Protein AF-A0A928HXU7-F1 (afdb_monomer_lite)

Foldseek 3Di:
DPDPPPPVVVVVVVVVVVVVVPPDDDDDDDDDDDDDDDDDDDDDDDDPDDDDPPPDPPPPPPPDPDDDDPPPPPPPLDADDDDDDPPDDPVCQDCPNPVVVVVVPVVDDDDDDDDDALAPDDQPVQSVQCVQQVHHAAALPSPSDDFDDWDQDPVGTDGPCVVSRQVRLCPGPTNTDGRNNVVVSVVSVVD

Radius of gyration: 27.84 Å; chains: 1; bounding box: 46×64×88 Å

Structure (mmCIF, N/CA/C/O backbone):
data_AF-A0A928HXU7-F1
#
_entry.id   AF-A0A928HXU7-F1
#
loop_
_atom_site.group_PDB
_atom_site.id
_atom_site.type_symbol
_atom_site.label_atom_id
_atom_site.label_alt_id
_atom_site.label_comp_id
_atom_site.label_asym_id
_atom_site.label_entity_id
_atom_site.label_seq_id
_atom_site.pdbx_PDB_ins_code
_atom_site.Cartn_x
_atom_site.Cartn_y
_atom_site.Cartn_z
_atom_site.occupancy
_atom_site.B_iso_or_equiv
_atom_site.auth_seq_id
_atom_site.auth_comp_id
_atom_site.auth_asym_id
_atom_site.auth_atom_id
_atom_site.pdbx_PDB_model_num
ATOM 1 N N . MET A 1 1 ? -29.132 4.070 64.145 1.00 45.31 1 MET A N 1
ATOM 2 C CA . MET A 1 1 ? -28.834 3.417 62.849 1.00 45.31 1 MET A CA 1
ATOM 3 C C . MET A 1 1 ? -29.174 4.383 61.698 1.00 45.31 1 MET A C 1
ATOM 5 O O . MET A 1 1 ? -30.142 4.162 60.994 1.00 45.31 1 MET A O 1
ATOM 9 N N . VAL A 1 2 ? -28.451 5.510 61.544 1.00 51.56 2 VAL A N 1
ATOM 10 C CA . VAL A 1 2 ? -28.748 6.567 60.532 1.00 51.56 2 VAL A CA 1
ATOM 11 C C . VAL A 1 2 ? -27.451 7.251 60.048 1.00 51.56 2 VAL A C 1
ATOM 13 O O . VAL A 1 2 ? -27.326 8.465 60.080 1.00 51.56 2 VAL A O 1
ATOM 16 N N . VAL A 1 3 ? -26.424 6.486 59.657 1.00 50.53 3 VAL A N 1
ATOM 17 C CA . VAL A 1 3 ? -25.147 7.073 59.164 1.00 50.53 3 VAL A CA 1
ATOM 18 C C . VAL A 1 3 ? -24.729 6.539 57.781 1.00 50.53 3 VAL A C 1
ATOM 20 O O . VAL A 1 3 ? -23.866 7.103 57.122 1.00 50.53 3 VAL A O 1
ATOM 23 N N . ALA A 1 4 ? -25.400 5.515 57.242 1.00 50.88 4 ALA A N 1
ATOM 24 C CA . ALA A 1 4 ? -24.951 4.851 56.011 1.00 50.88 4 ALA A CA 1
ATOM 25 C C . ALA A 1 4 ? -25.490 5.442 54.686 1.00 50.88 4 ALA A C 1
ATOM 27 O O . ALA A 1 4 ? -25.028 5.046 53.618 1.00 50.88 4 ALA A O 1
ATOM 28 N N . ARG A 1 5 ? -26.445 6.386 54.706 1.00 54.72 5 ARG A N 1
ATOM 29 C CA . ARG A 1 5 ? -27.115 6.863 53.472 1.00 54.72 5 ARG A CA 1
ATOM 30 C C . ARG A 1 5 ? -26.542 8.141 52.846 1.00 54.72 5 ARG A C 1
ATOM 32 O O . ARG A 1 5 ? -26.845 8.418 51.695 1.00 54.72 5 ARG A O 1
ATOM 39 N N . PHE A 1 6 ? -25.661 8.871 53.532 1.00 50.88 6 PHE A N 1
ATOM 40 C CA . PHE A 1 6 ? -25.107 10.132 53.007 1.00 50.88 6 PHE A CA 1
ATOM 41 C C . PHE A 1 6 ? -23.945 9.954 52.013 1.00 50.88 6 PHE A C 1
ATOM 43 O O . PHE A 1 6 ? -23.695 10.832 51.192 1.00 50.88 6 PHE A O 1
ATOM 50 N N . ARG A 1 7 ? -23.252 8.808 52.033 1.00 57.34 7 ARG A N 1
ATOM 51 C CA . ARG A 1 7 ? -22.042 8.597 51.212 1.00 57.34 7 ARG A CA 1
ATOM 52 C C . ARG A 1 7 ? -22.328 8.330 49.729 1.00 57.34 7 ARG A C 1
ATOM 54 O O . ARG A 1 7 ? -21.461 8.579 48.903 1.00 57.34 7 ARG A O 1
ATOM 61 N N . HIS A 1 8 ? -23.538 7.884 49.390 1.00 54.94 8 HIS A N 1
ATOM 62 C CA . HIS A 1 8 ? -23.917 7.583 48.004 1.00 54.94 8 HIS A CA 1
ATOM 63 C C . HIS A 1 8 ? -24.341 8.836 47.218 1.00 54.94 8 HIS A C 1
ATOM 65 O O . HIS A 1 8 ? -24.090 8.914 46.020 1.00 54.94 8 HIS A O 1
ATOM 71 N N . GLY A 1 9 ? -24.910 9.849 47.885 1.00 56.31 9 GLY A N 1
ATOM 72 C CA . GLY A 1 9 ? -25.301 11.106 47.232 1.00 56.31 9 GLY A CA 1
ATOM 73 C C . GLY A 1 9 ? -24.104 11.966 46.814 1.00 56.31 9 GLY A C 1
ATOM 74 O O . GLY A 1 9 ? -24.110 12.549 45.735 1.00 56.31 9 GLY A O 1
ATOM 75 N N . ALA A 1 10 ? -23.044 11.987 47.629 1.00 62.56 10 ALA A N 1
ATOM 76 C CA . ALA A 1 10 ? -21.838 12.765 47.341 1.00 62.56 10 ALA A CA 1
ATOM 77 C C . ALA A 1 10 ? -21.054 12.227 46.128 1.00 62.56 10 ALA A C 1
ATOM 79 O O . ALA A 1 10 ? -20.512 13.010 45.353 1.00 62.56 10 ALA A O 1
ATOM 80 N N . LEU A 1 11 ? -21.033 10.902 45.927 1.00 63.06 11 LEU A N 1
ATOM 81 C CA . LEU A 1 11 ? -20.307 10.267 44.821 1.00 63.06 11 LEU A CA 1
ATOM 82 C C . LEU A 1 11 ? -21.009 10.473 43.465 1.00 63.06 11 LEU A C 1
ATOM 84 O O . LEU A 1 11 ? -20.346 10.705 42.455 1.00 63.06 11 LEU A O 1
ATOM 88 N N . ALA A 1 12 ? -22.347 10.460 43.451 1.00 67.00 12 ALA A N 1
ATOM 89 C CA . ALA A 1 12 ? -23.136 10.733 42.248 1.00 67.00 12 ALA A CA 1
ATOM 90 C C . ALA A 1 12 ? -23.035 12.207 41.808 1.00 67.00 12 ALA A C 1
ATOM 92 O O . ALA A 1 12 ? -22.945 12.492 40.614 1.00 67.00 12 ALA A O 1
ATOM 93 N N . LEU A 1 13 ? -22.983 13.141 42.765 1.00 67.25 13 LEU A N 1
ATOM 94 C CA . LEU A 1 13 ? -22.853 14.575 42.481 1.00 67.25 13 LEU A CA 1
ATOM 95 C C . LEU A 1 13 ? -21.451 14.934 41.946 1.00 67.25 13 LEU A C 1
ATOM 97 O O . LEU A 1 13 ? -21.331 15.766 41.050 1.00 67.25 13 LEU A O 1
ATOM 101 N N . LEU A 1 14 ? -20.404 14.251 42.430 1.00 67.75 14 LEU A N 1
ATOM 102 C CA . LEU A 1 14 ? -19.035 14.362 41.909 1.00 67.75 14 LEU A CA 1
ATOM 103 C C . LEU A 1 14 ? -18.903 13.823 40.474 1.00 67.75 14 LEU A C 1
ATOM 105 O O . LEU A 1 14 ? -18.250 14.466 39.656 1.00 67.75 14 LEU A O 1
ATOM 109 N N . CYS A 1 15 ? -19.559 12.704 40.133 1.00 63.97 15 CYS A N 1
ATOM 110 C CA . CYS A 1 15 ? -19.564 12.189 38.754 1.00 63.97 15 CYS A CA 1
ATOM 111 C C . CYS A 1 15 ? -20.297 13.126 37.780 1.00 63.97 15 CYS A C 1
ATOM 113 O O . CYS A 1 15 ? -19.831 13.332 36.662 1.00 63.97 15 CYS A O 1
ATOM 115 N N . ALA A 1 16 ? -21.412 13.736 38.198 1.00 63.59 16 ALA A N 1
ATOM 116 C CA . ALA A 1 16 ? -22.154 14.678 37.358 1.00 63.59 16 ALA A CA 1
ATOM 117 C C . ALA A 1 16 ? -21.388 15.996 37.115 1.00 63.59 16 ALA A C 1
ATOM 119 O O . ALA A 1 16 ? -21.438 16.539 36.013 1.00 63.59 16 ALA A O 1
ATOM 120 N N . LEU A 1 17 ? -20.638 16.488 38.111 1.00 62.09 17 LEU A N 1
ATOM 121 C CA . LEU A 1 17 ? -19.785 17.677 37.966 1.00 62.09 17 LEU A CA 1
ATOM 122 C C . LEU A 1 17 ? -18.572 17.427 37.051 1.00 62.09 17 LEU A C 1
ATOM 124 O O . LEU A 1 17 ? -18.221 18.310 36.274 1.00 62.09 17 LEU A O 1
ATOM 128 N N . LEU A 1 18 ? -17.983 16.225 37.086 1.00 60.91 18 LEU A N 1
ATOM 129 C CA . LEU A 1 18 ? -16.876 15.822 36.201 1.00 60.91 18 LEU A CA 1
ATOM 130 C C . LEU A 1 18 ? -17.295 15.687 34.727 1.00 60.91 18 LEU A C 1
ATOM 132 O O . LEU A 1 18 ? -16.496 15.962 33.834 1.00 60.91 18 LEU A O 1
ATOM 136 N N . LEU A 1 19 ? -18.549 15.313 34.454 1.00 58.72 19 LEU A N 1
ATOM 137 C CA . LEU A 1 19 ? -19.072 15.216 33.085 1.00 58.72 19 LEU A CA 1
ATOM 138 C C . LEU A 1 19 ? -19.407 16.587 32.466 1.00 58.72 19 LEU A C 1
ATOM 140 O O . LEU A 1 19 ? -19.400 16.722 31.241 1.00 58.72 19 LEU A O 1
ATOM 144 N N . LEU A 1 20 ? -19.646 17.623 33.281 1.00 54.50 20 LEU A N 1
ATOM 145 C CA . LEU A 1 20 ? -19.945 18.973 32.785 1.00 54.50 20 LEU A CA 1
ATOM 146 C C . LEU A 1 20 ? -18.698 19.753 32.328 1.00 54.50 20 LEU A C 1
ATOM 148 O O . LEU A 1 20 ? -18.823 20.675 31.525 1.00 54.50 20 LEU A O 1
ATOM 152 N N . THR A 1 21 ? -17.496 19.390 32.788 1.00 54.50 21 THR A N 1
ATOM 153 C CA . THR A 1 21 ? -16.253 20.114 32.456 1.00 54.50 21 THR A CA 1
ATOM 154 C C . THR A 1 21 ? -15.613 19.708 31.123 1.00 54.50 21 THR A C 1
ATOM 156 O O . THR A 1 21 ? -14.636 20.328 30.720 1.00 54.50 21 THR A O 1
ATOM 159 N N . ILE A 1 22 ? -16.149 18.706 30.413 1.00 54.88 22 ILE A N 1
ATOM 160 C CA . ILE A 1 22 ? -15.537 18.170 29.176 1.00 54.88 22 ILE A CA 1
ATOM 161 C C . ILE A 1 22 ? -16.048 18.876 27.895 1.00 54.88 22 ILE A C 1
ATOM 163 O O . ILE A 1 22 ? -15.474 18.708 26.827 1.00 54.88 22 ILE A O 1
ATOM 167 N N . HIS A 1 23 ? -17.061 19.750 27.973 1.00 50.88 23 HIS A N 1
ATOM 168 C CA . HIS A 1 23 ? -17.664 20.392 26.785 1.00 50.88 23 HIS A CA 1
ATOM 169 C C . HIS A 1 23 ? -17.214 21.838 26.492 1.00 50.88 23 HIS A C 1
ATOM 171 O O . HIS A 1 23 ? -17.819 22.511 25.660 1.00 50.88 23 HIS A O 1
ATOM 177 N N . ALA A 1 24 ? -16.149 22.340 27.123 1.00 53.88 24 ALA A N 1
ATOM 178 C CA . ALA A 1 24 ? -15.638 23.689 26.860 1.00 53.88 24 ALA A CA 1
ATOM 179 C C . ALA A 1 24 ? -14.243 23.644 26.221 1.00 53.88 24 ALA A C 1
ATOM 181 O O . ALA A 1 24 ? -13.225 23.860 26.871 1.00 53.88 24 ALA A O 1
ATOM 182 N N . SER A 1 25 ? -14.187 23.365 24.922 1.00 59.25 25 SER A N 1
ATOM 183 C CA . SER A 1 25 ? -13.015 23.668 24.093 1.00 59.25 25 SER A CA 1
ATOM 184 C C . SER A 1 25 ? -13.494 24.250 22.770 1.00 59.25 25 SER A C 1
ATOM 186 O O . SER A 1 25 ? -13.640 23.571 21.760 1.00 59.25 25 SER A O 1
ATOM 188 N N . THR A 1 26 ? -13.805 25.543 22.812 1.00 56.97 26 THR A N 1
ATOM 189 C CA . THR A 1 26 ? -14.017 26.378 21.632 1.00 56.97 26 THR A CA 1
ATOM 190 C C . THR A 1 26 ? -12.683 26.549 20.910 1.00 56.97 26 THR A C 1
ATOM 192 O O . THR A 1 26 ? -11.814 27.286 21.377 1.00 56.97 26 THR A O 1
ATOM 195 N N . ALA A 1 27 ? -12.518 25.873 19.775 1.00 52.69 27 ALA A N 1
ATOM 196 C CA . ALA A 1 27 ? -11.439 26.150 18.841 1.00 52.69 27 ALA A CA 1
ATOM 197 C C . ALA A 1 27 ? -11.664 27.537 18.215 1.00 52.69 27 ALA A C 1
ATOM 199 O O . ALA A 1 27 ? -12.606 27.749 17.452 1.00 52.69 27 ALA A O 1
ATOM 200 N N . ALA A 1 28 ? -10.802 28.493 18.557 1.00 51.16 28 ALA A N 1
ATOM 201 C CA . ALA A 1 28 ? -10.665 29.733 17.810 1.00 51.16 28 ALA A CA 1
ATOM 202 C C . ALA A 1 28 ? -9.930 29.413 16.500 1.00 51.16 28 ALA A C 1
ATOM 204 O O . ALA A 1 28 ? -8.723 29.183 16.494 1.00 51.16 28 ALA A O 1
ATOM 205 N N . ALA A 1 29 ? -10.670 29.354 15.394 1.00 51.25 29 ALA A N 1
ATOM 206 C CA . ALA A 1 29 ? -10.098 29.263 14.059 1.00 51.25 29 ALA A CA 1
ATOM 207 C C . ALA A 1 29 ? -9.566 30.643 13.639 1.00 51.25 29 ALA A C 1
ATOM 209 O O . ALA A 1 29 ? -10.333 31.584 13.431 1.00 51.25 29 ALA A O 1
ATOM 210 N N . SER A 1 30 ? -8.247 30.763 13.508 1.00 61.94 30 SER A N 1
ATOM 211 C CA . SER A 1 30 ? -7.594 31.906 12.869 1.00 61.94 30 SER A CA 1
ATOM 212 C C . SER A 1 30 ? -7.702 31.750 11.352 1.00 61.94 30 SER A C 1
ATOM 214 O O . SER A 1 30 ? -7.004 30.932 10.756 1.00 61.94 30 SER A O 1
ATOM 216 N N . ALA A 1 31 ? -8.590 32.515 10.717 1.00 47.88 31 ALA A N 1
ATOM 217 C CA . ALA A 1 31 ? -8.678 32.592 9.263 1.00 47.88 31 ALA A CA 1
ATOM 218 C C . ALA A 1 31 ? -7.581 33.525 8.721 1.00 47.88 31 ALA A C 1
ATOM 220 O O . ALA A 1 31 ? -7.653 34.742 8.888 1.00 47.88 31 ALA A O 1
ATOM 221 N N . SER A 1 32 ? -6.573 32.959 8.055 1.00 58.12 32 SER A N 1
ATOM 222 C CA . SER A 1 32 ? -5.634 33.716 7.222 1.00 58.12 32 SER A CA 1
ATOM 223 C C . SER A 1 32 ? -6.270 33.964 5.855 1.00 58.12 32 SER A C 1
ATOM 225 O O . SER A 1 32 ? -6.432 33.045 5.053 1.00 58.12 32 SER A O 1
ATOM 227 N N . THR A 1 33 ? -6.644 35.209 5.578 1.00 47.25 33 THR A N 1
ATOM 228 C CA . THR A 1 33 ? -7.098 35.661 4.260 1.00 47.25 33 THR A CA 1
ATOM 229 C C . THR A 1 33 ? -5.903 35.826 3.320 1.00 47.25 33 THR A C 1
ATOM 231 O O . THR A 1 33 ? -5.180 36.818 3.370 1.00 47.25 33 THR A O 1
ATOM 234 N N . ALA A 1 34 ? -5.695 34.854 2.431 1.00 48.69 34 ALA A N 1
ATOM 235 C CA . ALA A 1 34 ? -4.830 35.017 1.266 1.00 48.69 34 ALA A CA 1
ATOM 236 C C . ALA A 1 34 ? -5.631 35.684 0.135 1.00 48.69 34 ALA A C 1
ATOM 238 O O . ALA A 1 34 ? -6.458 35.060 -0.528 1.00 48.69 34 ALA A O 1
ATOM 239 N N . THR A 1 35 ? -5.404 36.980 -0.062 1.00 43.97 35 THR A N 1
ATOM 240 C CA . THR A 1 35 ? -5.976 37.768 -1.158 1.00 43.97 35 THR A CA 1
ATOM 241 C C . THR A 1 35 ? -5.237 37.444 -2.460 1.00 43.97 35 THR A C 1
ATOM 243 O O . THR A 1 35 ? -4.115 37.904 -2.659 1.00 43.97 35 THR A O 1
ATOM 246 N N . HIS A 1 36 ? -5.852 36.679 -3.367 1.00 49.59 36 HIS A N 1
ATOM 247 C CA . HIS A 1 36 ? -5.398 36.577 -4.760 1.00 49.59 36 HIS A CA 1
ATOM 248 C C . HIS A 1 36 ? -6.109 37.626 -5.637 1.00 49.59 36 HIS A C 1
ATOM 250 O O . HIS A 1 36 ? -7.324 37.796 -5.511 1.00 49.59 36 HIS A O 1
ATOM 256 N N . PRO A 1 37 ? -5.394 38.333 -6.534 1.00 55.44 37 PRO A N 1
ATOM 257 C CA . PRO A 1 37 ? -6.005 39.280 -7.460 1.00 55.44 37 PRO A CA 1
ATOM 258 C C . PRO A 1 37 ? -6.842 38.558 -8.527 1.00 55.44 37 PRO A C 1
ATOM 260 O O . PRO A 1 37 ? -6.404 37.582 -9.135 1.00 55.44 37 PRO A O 1
ATOM 263 N N . ALA A 1 38 ? -8.050 39.074 -8.757 1.00 43.50 38 ALA A N 1
ATOM 264 C CA . ALA A 1 38 ? -8.977 38.617 -9.782 1.00 43.50 38 ALA A CA 1
ATOM 265 C C . ALA A 1 38 ? -8.427 38.902 -11.192 1.00 43.50 38 ALA A C 1
ATOM 267 O O . ALA A 1 38 ? -8.243 40.058 -11.574 1.00 43.50 38 ALA A O 1
ATOM 268 N N . VAL A 1 39 ? -8.200 37.846 -11.976 1.00 51.84 39 VAL A N 1
ATOM 269 C CA . VAL A 1 39 ? -7.976 37.926 -13.427 1.00 51.84 39 VAL A CA 1
ATOM 270 C C . VAL A 1 39 ? -9.317 37.677 -14.124 1.00 51.84 39 VAL A C 1
ATOM 272 O O . VAL A 1 39 ? -10.082 36.804 -13.724 1.00 51.84 39 VAL A O 1
ATOM 275 N N . GLY A 1 40 ? -9.621 38.528 -15.105 1.00 43.75 40 GLY A N 1
ATOM 276 C CA . GLY A 1 40 ? -10.957 38.802 -15.630 1.00 43.75 40 GLY A CA 1
ATOM 277 C C . GLY A 1 40 ? -11.774 37.607 -16.131 1.00 43.75 40 GLY A C 1
ATOM 278 O O . GLY A 1 40 ? -11.277 36.684 -16.772 1.00 43.75 40 GLY A O 1
ATOM 279 N N . ALA A 1 41 ? -13.079 37.699 -15.878 1.00 44.88 41 ALA A N 1
ATOM 280 C CA . ALA A 1 41 ? -14.099 36.818 -16.417 1.00 44.88 41 ALA A CA 1
ATOM 281 C C . ALA A 1 41 ? -14.182 36.964 -17.945 1.00 44.88 41 ALA A C 1
ATOM 283 O O . ALA A 1 41 ? -14.576 38.009 -18.461 1.00 44.88 41 ALA A O 1
ATOM 284 N N . SER A 1 42 ? -13.834 35.899 -18.667 1.00 53.59 42 SER A N 1
ATOM 285 C CA . SER A 1 42 ? -14.255 35.719 -20.056 1.00 53.59 42 SER A CA 1
ATOM 286 C C . SER A 1 42 ? -15.593 34.989 -20.053 1.00 53.59 42 SER A C 1
ATOM 288 O O . SER A 1 42 ? -15.686 33.858 -19.580 1.00 53.59 42 SER A O 1
ATOM 290 N N . SER A 1 43 ? -16.639 35.646 -20.550 1.00 50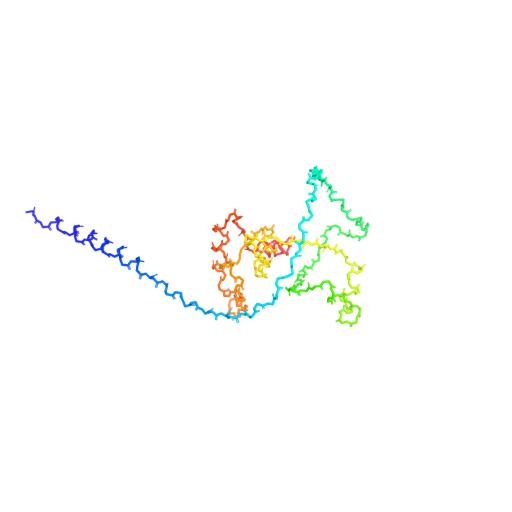.50 43 SER A N 1
ATOM 291 C CA . SER A 1 43 ? -17.964 35.055 -20.730 1.00 50.50 43 SER A CA 1
ATOM 292 C C . SER A 1 43 ? -17.897 33.938 -21.773 1.00 50.50 43 SER A C 1
ATOM 294 O O . SER A 1 43 ? -17.861 34.208 -22.971 1.00 50.50 43 SER A O 1
ATOM 296 N N . ALA A 1 44 ? -17.875 32.682 -21.326 1.00 50.94 44 ALA A N 1
ATOM 297 C CA . ALA A 1 44 ? -18.069 31.527 -22.191 1.00 50.94 44 ALA A CA 1
ATOM 298 C C . ALA A 1 44 ? -19.572 31.255 -22.328 1.00 50.94 44 ALA A C 1
ATOM 300 O O . ALA A 1 44 ? -20.271 30.957 -21.359 1.00 50.94 44 ALA A O 1
ATOM 301 N N . THR A 1 45 ? -20.072 31.401 -23.547 1.00 46.22 45 THR A N 1
ATOM 302 C CA . THR A 1 45 ? -21.443 31.104 -23.958 1.00 46.22 45 THR A CA 1
ATOM 303 C C . THR A 1 45 ? -21.746 29.625 -23.697 1.00 46.22 45 THR A C 1
ATOM 305 O O . THR A 1 45 ? -21.097 28.749 -24.267 1.00 46.22 45 THR A O 1
ATOM 308 N N . LEU A 1 46 ? -22.729 29.325 -22.844 1.00 46.41 46 LEU A N 1
ATOM 309 C CA . LEU A 1 46 ? -23.210 27.958 -22.630 1.00 46.41 46 LEU A CA 1
ATOM 310 C C . LEU A 1 46 ? -23.943 27.474 -23.886 1.00 46.41 46 LEU A C 1
ATOM 312 O O . LEU A 1 46 ? -25.053 27.908 -24.185 1.00 46.41 46 LEU A O 1
ATOM 316 N N . SER A 1 47 ? -23.310 26.563 -24.622 1.00 53.47 47 SER A N 1
ATOM 317 C CA . SER A 1 47 ? -23.976 25.753 -25.635 1.00 53.47 47 SER A CA 1
ATOM 318 C C . SER A 1 47 ? -24.721 24.630 -24.913 1.00 53.47 47 SER A C 1
ATOM 320 O O . SER A 1 47 ? -24.105 23.788 -24.259 1.00 53.47 47 SER A O 1
ATOM 322 N N . THR A 1 48 ? -26.051 24.633 -24.971 1.00 46.53 48 THR A N 1
ATOM 323 C CA . THR A 1 48 ? -26.888 23.541 -24.462 1.00 46.53 48 THR A CA 1
ATOM 324 C C . THR A 1 48 ? -26.701 22.312 -25.346 1.00 46.53 48 THR A C 1
ATOM 326 O O . THR A 1 48 ? -27.393 22.143 -26.349 1.00 46.53 48 THR A O 1
ATOM 329 N N . ALA A 1 49 ? -25.740 21.463 -24.987 1.00 50.59 49 ALA A N 1
ATOM 330 C CA . ALA A 1 49 ? -25.593 20.139 -25.567 1.00 50.59 49 ALA A CA 1
ATOM 331 C C . ALA A 1 49 ? -26.630 19.192 -24.943 1.00 50.59 49 ALA A C 1
ATOM 333 O O . ALA A 1 49 ? -26.693 19.006 -23.729 1.00 50.59 49 ALA A O 1
ATOM 334 N N . ASN A 1 50 ? -27.463 18.623 -25.809 1.00 53.31 50 ASN A N 1
ATOM 335 C CA . ASN A 1 50 ? -28.523 17.677 -25.494 1.00 53.31 50 ASN A CA 1
ATOM 336 C C . ASN A 1 50 ? -27.940 16.445 -24.771 1.00 53.31 50 ASN A C 1
ATOM 338 O O . ASN A 1 50 ? -27.102 15.737 -25.335 1.00 53.31 50 ASN A O 1
ATOM 342 N N . ALA A 1 51 ? -28.377 16.179 -23.538 1.00 45.91 51 ALA A N 1
ATOM 343 C CA . ALA A 1 51 ? -27.976 14.996 -22.782 1.00 45.91 51 ALA A CA 1
ATOM 344 C C . ALA A 1 51 ? -28.551 13.738 -23.452 1.00 45.91 51 ALA A C 1
ATOM 346 O O . ALA A 1 51 ? -29.701 13.364 -23.238 1.00 45.91 51 ALA A O 1
ATOM 347 N N . SER A 1 52 ? -27.746 13.093 -24.294 1.00 46.88 52 SER A N 1
ATOM 348 C CA . SER A 1 52 ? -28.026 11.736 -24.748 1.00 46.88 52 SER A CA 1
ATOM 349 C C . SER A 1 52 ? -27.658 10.794 -23.608 1.00 46.88 52 SER A C 1
ATOM 351 O O . SER A 1 52 ? -26.487 10.674 -23.251 1.00 46.88 52 SER A O 1
ATOM 353 N N . THR A 1 53 ? -28.656 10.147 -23.012 1.00 42.97 53 THR A N 1
ATOM 354 C CA . THR A 1 53 ? -28.468 9.034 -22.079 1.00 42.97 53 THR A CA 1
ATOM 355 C C . THR A 1 53 ? -27.814 7.871 -22.818 1.00 42.97 53 THR A C 1
ATOM 357 O O . THR A 1 53 ? -28.490 6.998 -23.357 1.00 42.97 53 THR A O 1
ATOM 360 N N . ALA A 1 54 ? -26.484 7.872 -22.873 1.00 45.09 54 ALA A N 1
ATOM 361 C CA . ALA A 1 54 ? -25.712 6.700 -23.237 1.00 45.09 54 ALA A CA 1
ATOM 362 C C . ALA A 1 54 ? -25.770 5.728 -22.054 1.00 45.09 54 ALA A C 1
ATOM 364 O O . ALA A 1 54 ? -25.047 5.870 -21.068 1.00 45.09 54 ALA A O 1
ATOM 365 N N . THR A 1 55 ? -26.673 4.754 -22.133 1.00 40.91 55 THR A N 1
ATOM 366 C CA . THR A 1 55 ? -26.616 3.543 -21.317 1.00 40.91 55 THR A CA 1
ATOM 367 C C . THR A 1 55 ? -25.272 2.870 -21.593 1.00 40.91 55 THR A C 1
ATOM 369 O O . THR A 1 55 ? -25.103 2.234 -22.627 1.00 40.91 55 THR A O 1
ATOM 372 N N . HIS A 1 56 ? -24.294 3.051 -20.703 1.00 41.94 56 HIS A N 1
ATOM 373 C CA . HIS A 1 56 ? -23.064 2.266 -20.728 1.00 41.94 56 HIS A CA 1
ATOM 374 C C . HIS A 1 56 ? -23.433 0.846 -20.278 1.00 41.94 56 HIS A C 1
ATOM 376 O O . HIS A 1 56 ? -23.850 0.682 -19.128 1.00 41.94 56 HIS A O 1
ATOM 382 N N . PRO A 1 57 ? -23.333 -0.186 -21.133 1.00 46.50 57 PRO A N 1
ATOM 383 C CA . PRO A 1 57 ? -23.426 -1.549 -20.642 1.00 46.50 57 PRO A CA 1
ATOM 384 C C . PRO A 1 57 ? -22.271 -1.766 -19.660 1.00 46.50 57 PRO A C 1
ATOM 386 O O . PRO A 1 57 ? -21.115 -1.488 -19.982 1.00 46.50 57 PRO A O 1
ATOM 389 N N . ALA A 1 58 ? -22.587 -2.243 -18.455 1.00 53.28 58 ALA A N 1
ATOM 390 C CA . 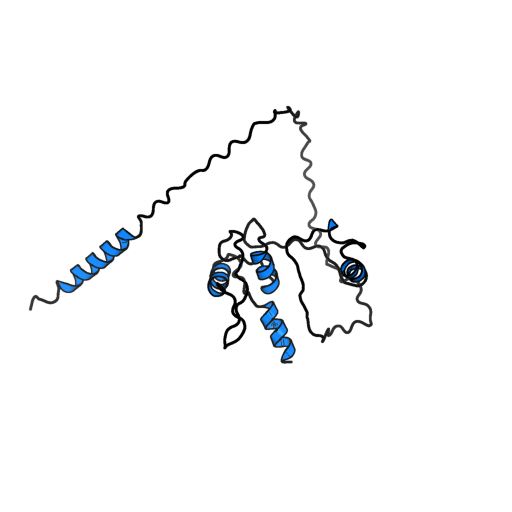ALA A 1 58 ? -21.599 -2.803 -17.547 1.00 53.28 58 ALA A CA 1
ATOM 391 C C . ALA A 1 58 ? -21.011 -4.041 -18.233 1.00 53.28 58 ALA A C 1
ATOM 393 O O . ALA A 1 58 ? -21.554 -5.142 -18.151 1.00 53.28 58 ALA A O 1
ATOM 394 N N . ALA A 1 59 ? -19.945 -3.839 -19.003 1.00 48.41 59 ALA A N 1
ATOM 395 C CA . ALA A 1 59 ? -19.163 -4.927 -19.543 1.00 48.41 59 ALA A CA 1
ATOM 396 C C . ALA A 1 59 ? -18.430 -5.570 -18.362 1.00 48.41 59 ALA A C 1
ATOM 398 O O . ALA A 1 59 ? -17.349 -5.134 -17.973 1.00 48.41 59 ALA A O 1
ATOM 399 N N . ASN A 1 60 ? -19.030 -6.614 -17.785 1.00 52.69 60 ASN A N 1
ATOM 400 C CA . ASN A 1 60 ? -18.293 -7.629 -17.041 1.00 52.69 60 ASN A CA 1
ATOM 401 C C . ASN A 1 60 ? -17.420 -8.385 -18.050 1.00 52.69 60 ASN A C 1
ATOM 403 O O . ASN A 1 60 ? -17.696 -9.529 -18.410 1.00 52.69 60 ASN A O 1
ATOM 407 N N . THR A 1 61 ? -16.393 -7.717 -18.569 1.00 47.31 61 THR A N 1
ATOM 408 C CA . THR A 1 61 ? -15.338 -8.383 -19.315 1.00 47.31 61 THR A CA 1
ATOM 409 C C . THR A 1 61 ? -14.591 -9.217 -18.292 1.00 47.31 61 THR A C 1
ATOM 411 O O . THR A 1 61 ? -13.872 -8.677 -17.453 1.00 47.31 61 THR A O 1
ATOM 414 N N . ALA A 1 62 ? -14.815 -10.531 -18.316 1.00 49.09 62 ALA A N 1
ATOM 415 C CA . ALA A 1 62 ? -13.949 -11.467 -17.626 1.00 49.09 62 ALA A CA 1
ATOM 416 C C . ALA A 1 62 ? -12.510 -11.125 -18.027 1.00 49.09 62 ALA A C 1
ATOM 418 O O . ALA A 1 62 ? -12.182 -11.118 -19.218 1.00 49.09 62 ALA A O 1
ATOM 419 N N . ILE A 1 63 ? -11.686 -10.764 -17.044 1.00 47.34 63 ILE A N 1
ATOM 420 C CA . ILE A 1 63 ? -10.261 -10.536 -17.248 1.00 47.34 63 ILE A CA 1
ATOM 421 C C . ILE A 1 63 ? -9.722 -11.881 -17.724 1.00 47.34 63 ILE A C 1
ATOM 423 O O . ILE A 1 63 ? -9.603 -12.819 -16.942 1.00 47.34 63 ILE A O 1
ATOM 427 N N . THR A 1 64 ? -9.500 -12.010 -19.030 1.00 43.81 64 THR A N 1
ATOM 428 C CA . THR A 1 64 ? -8.791 -13.164 -19.573 1.00 43.81 64 THR A CA 1
ATOM 429 C C . THR A 1 64 ? -7.350 -12.991 -19.110 1.00 43.81 64 THR A C 1
ATOM 431 O O . THR A 1 64 ? -6.768 -11.949 -19.427 1.00 43.81 64 THR A O 1
ATOM 434 N N . PRO A 1 65 ? -6.785 -13.923 -18.323 1.00 54.53 65 PRO A N 1
ATOM 435 C CA . PRO A 1 65 ? -5.383 -13.846 -17.945 1.00 54.53 65 PRO A CA 1
ATOM 436 C C . PRO A 1 65 ? -4.545 -13.696 -19.214 1.00 54.53 65 PRO A C 1
ATOM 438 O O . PRO A 1 65 ? -4.794 -14.390 -20.204 1.00 54.53 65 PRO A O 1
ATOM 441 N N . ALA A 1 66 ? -3.594 -12.760 -19.211 1.00 57.50 66 ALA A N 1
ATOM 442 C CA . ALA A 1 66 ? -2.591 -12.701 -20.265 1.00 57.50 66 ALA A CA 1
ATOM 443 C C . ALA A 1 66 ? -1.957 -14.092 -20.380 1.00 57.50 66 ALA A C 1
ATOM 445 O O . ALA A 1 66 ? -1.690 -14.713 -19.353 1.00 57.50 66 ALA A O 1
ATOM 446 N N . ALA A 1 67 ? -1.792 -14.592 -21.607 1.00 48.25 67 ALA A N 1
ATOM 447 C CA . ALA A 1 67 ? -1.253 -15.921 -21.857 1.00 48.25 67 ALA A CA 1
ATOM 448 C C . ALA A 1 67 ? 0.071 -16.087 -21.102 1.00 48.25 67 ALA A C 1
ATOM 450 O O . ALA A 1 67 ? 1.079 -15.479 -21.462 1.00 48.25 67 ALA A O 1
ATOM 451 N N . THR A 1 68 ? 0.039 -16.874 -20.030 1.00 50.75 68 THR A N 1
ATOM 452 C CA . THR A 1 68 ? 1.228 -17.284 -19.297 1.00 50.75 68 THR A CA 1
ATOM 453 C C . THR A 1 68 ? 2.065 -18.123 -20.252 1.00 50.75 68 THR A C 1
ATOM 455 O O . THR A 1 68 ? 1.528 -19.002 -20.934 1.00 50.75 68 THR A O 1
ATOM 458 N N . ASN A 1 69 ? 3.363 -17.849 -20.356 1.00 53.12 69 ASN A N 1
ATOM 459 C CA . ASN A 1 69 ? 4.231 -18.736 -21.119 1.00 53.12 69 ASN A CA 1
ATOM 460 C C . ASN A 1 69 ? 4.209 -20.105 -20.421 1.00 53.12 69 ASN A C 1
ATOM 462 O O . ASN A 1 69 ? 4.330 -20.163 -19.203 1.00 53.12 69 ASN A O 1
ATOM 466 N N . GLU A 1 70 ? 4.090 -21.206 -21.169 1.00 49.34 70 GLU A N 1
ATOM 467 C CA . GLU A 1 70 ? 4.052 -22.587 -20.630 1.00 49.34 70 GLU A CA 1
ATOM 468 C C . GLU A 1 70 ? 5.287 -22.983 -19.787 1.00 49.34 70 GLU A C 1
ATOM 470 O O . GLU A 1 70 ? 5.309 -24.062 -19.204 1.00 49.34 70 GLU A O 1
ATOM 475 N N . ASN A 1 71 ? 6.308 -22.122 -19.711 1.00 50.72 71 ASN A N 1
ATOM 476 C CA . ASN A 1 71 ? 7.510 -22.307 -18.895 1.00 50.72 71 ASN A CA 1
ATOM 477 C C . ASN A 1 71 ? 7.502 -21.521 -17.574 1.00 50.72 71 ASN A C 1
ATOM 479 O O . ASN A 1 71 ? 8.458 -21.649 -16.809 1.00 50.72 71 ASN A O 1
ATOM 483 N N . ASP A 1 72 ? 6.482 -20.707 -17.303 1.00 55.47 72 ASP A N 1
ATOM 484 C CA . ASP A 1 72 ? 6.320 -20.105 -15.984 1.00 55.47 72 ASP A CA 1
ATOM 485 C C . ASP A 1 72 ? 5.704 -21.162 -15.070 1.00 55.47 72 ASP A C 1
ATOM 487 O O . ASP A 1 72 ? 4.535 -21.527 -15.210 1.00 55.47 72 ASP A O 1
ATOM 491 N N . ASP A 1 73 ? 6.516 -21.693 -14.157 1.00 50.25 73 ASP A N 1
ATOM 492 C CA . ASP A 1 73 ? 6.030 -22.534 -13.073 1.00 50.25 73 ASP A CA 1
ATOM 493 C C . ASP A 1 73 ? 4.929 -21.763 -12.318 1.00 50.25 73 ASP A C 1
ATOM 495 O O . ASP A 1 73 ? 5.222 -20.732 -11.699 1.00 50.25 73 ASP A O 1
ATOM 499 N N . PRO A 1 74 ? 3.662 -22.226 -12.352 1.00 52.22 74 PRO A N 1
ATOM 500 C CA . PRO A 1 74 ? 2.558 -21.543 -11.686 1.00 52.22 74 PRO A CA 1
ATOM 501 C C . PRO A 1 74 ? 2.732 -21.511 -10.165 1.00 52.22 74 PRO A C 1
ATOM 503 O O . PRO A 1 74 ? 1.967 -20.825 -9.489 1.00 52.22 74 PRO A O 1
ATOM 506 N N . SER A 1 75 ? 3.708 -22.249 -9.622 1.00 52.69 75 SER A N 1
ATOM 507 C CA . SER A 1 75 ? 4.008 -22.262 -8.197 1.00 52.69 75 SER A CA 1
ATOM 508 C C . SER A 1 75 ? 4.808 -21.057 -7.711 1.00 52.69 75 SER A C 1
ATOM 510 O O . SER A 1 75 ? 4.870 -20.885 -6.501 1.00 52.69 75 SER A O 1
ATOM 512 N N . GLY A 1 76 ? 5.382 -20.226 -8.600 1.00 57.59 76 GLY A N 1
ATOM 513 C CA . GLY A 1 76 ? 6.011 -18.945 -8.243 1.00 57.59 76 GLY A CA 1
ATOM 514 C C . GLY A 1 76 ? 6.770 -18.964 -6.909 1.00 57.59 76 GLY A C 1
ATOM 515 O O . GLY A 1 76 ? 6.565 -18.088 -6.080 1.00 57.59 76 GLY A O 1
ATOM 516 N N . THR A 1 77 ? 7.594 -19.986 -6.669 1.00 65.06 77 THR A N 1
ATOM 517 C CA . THR A 1 77 ? 8.135 -20.352 -5.341 1.00 65.06 77 THR A CA 1
ATOM 518 C C . THR A 1 77 ? 9.328 -19.487 -4.899 1.00 65.06 77 THR A C 1
ATOM 520 O O . THR A 1 77 ? 10.185 -19.916 -4.129 1.00 65.06 77 THR A O 1
ATOM 523 N N . GLY A 1 78 ? 9.426 -18.262 -5.414 1.00 76.88 78 GLY A N 1
ATOM 524 C CA . GLY A 1 78 ? 10.525 -17.340 -5.137 1.00 76.88 78 GLY A CA 1
ATOM 525 C C . GLY A 1 78 ? 10.164 -16.260 -4.112 1.00 76.88 78 GLY A C 1
ATOM 526 O O . GLY A 1 78 ? 8.989 -15.935 -3.949 1.00 76.88 78 GLY A O 1
ATOM 527 N N . PRO A 1 79 ? 11.168 -15.644 -3.462 1.00 81.94 79 PRO A N 1
ATOM 528 C CA . PRO A 1 79 ? 10.936 -14.522 -2.560 1.00 81.94 79 PRO A CA 1
ATOM 529 C C . PRO A 1 79 ? 10.258 -13.360 -3.294 1.00 81.94 79 PRO A C 1
ATOM 531 O O . 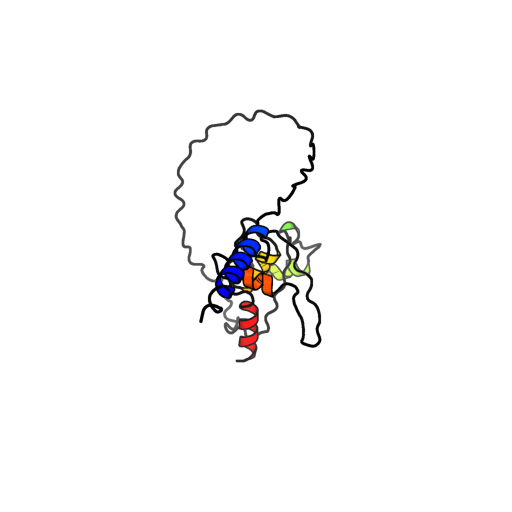PRO A 1 79 ? 10.651 -12.990 -4.406 1.00 81.94 79 PRO A O 1
ATOM 534 N N . VAL A 1 80 ? 9.268 -12.747 -2.647 1.00 85.50 80 VAL A N 1
ATOM 535 C CA . VAL A 1 80 ? 8.540 -11.591 -3.180 1.00 85.50 80 VAL A CA 1
ATOM 536 C C . VAL A 1 80 ? 9.168 -10.300 -2.663 1.00 85.50 80 VAL A C 1
ATOM 538 O O . VAL A 1 80 ? 9.321 -10.106 -1.460 1.00 85.50 80 VAL A O 1
ATOM 541 N N . VAL A 1 81 ? 9.502 -9.383 -3.575 1.00 87.94 81 VAL A N 1
ATOM 542 C CA . VAL A 1 81 ? 9.979 -8.036 -3.233 1.00 87.94 81 VAL A CA 1
ATOM 543 C C . VAL A 1 81 ? 8.999 -7.005 -3.776 1.00 87.94 81 VAL A C 1
ATOM 545 O O . VAL A 1 81 ? 8.817 -6.887 -4.988 1.00 87.94 81 VAL A O 1
ATOM 548 N N . VAL A 1 82 ? 8.398 -6.225 -2.877 1.00 88.62 82 VAL A N 1
ATOM 549 C CA . VAL A 1 82 ? 7.521 -5.105 -3.234 1.00 88.62 82 VAL A CA 1
ATOM 550 C C . VAL A 1 82 ? 8.330 -3.811 -3.208 1.00 88.62 82 VAL A C 1
ATOM 552 O O . VAL A 1 82 ? 8.832 -3.399 -2.165 1.00 88.62 82 VAL A O 1
ATOM 555 N N . VAL A 1 83 ? 8.444 -3.156 -4.363 1.00 88.94 83 VAL A N 1
ATOM 556 C CA . VAL A 1 83 ? 9.052 -1.826 -4.503 1.00 88.94 83 VAL A CA 1
ATOM 557 C C . VAL A 1 83 ? 8.006 -0.891 -5.076 1.00 88.94 83 VAL A C 1
ATOM 559 O O . VAL A 1 83 ? 7.400 -1.189 -6.104 1.00 88.94 83 VAL A O 1
ATOM 562 N N . GLY A 1 84 ? 7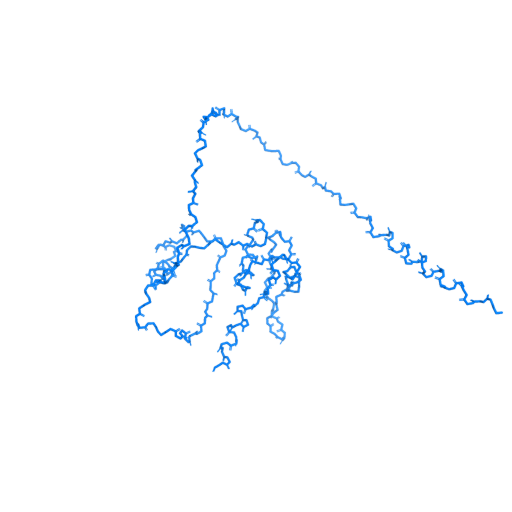.825 0.273 -4.469 1.00 87.44 84 GLY A N 1
ATOM 563 C CA . GLY A 1 84 ? 7.023 1.304 -5.100 1.00 87.44 84 GLY A CA 1
ATOM 564 C C . GLY A 1 84 ? 7.283 2.681 -4.531 1.00 87.44 84 GLY A C 1
ATOM 565 O O . GLY A 1 84 ? 8.059 2.878 -3.599 1.00 87.44 84 GLY A O 1
ATOM 566 N N . PHE A 1 85 ? 6.643 3.643 -5.176 1.00 87.25 85 PHE A N 1
ATOM 567 C CA . PHE A 1 85 ? 6.933 5.055 -5.033 1.00 87.25 85 PHE A CA 1
ATOM 568 C C . PHE A 1 85 ? 5.612 5.809 -5.101 1.00 87.25 85 PHE A C 1
ATOM 570 O O . PHE A 1 85 ? 4.811 5.591 -6.011 1.00 87.25 85 PHE A O 1
ATOM 577 N N . SER A 1 86 ? 5.392 6.732 -4.175 1.00 86.69 86 SER A N 1
ATOM 578 C CA . SER A 1 86 ? 4.311 7.703 -4.306 1.00 86.69 86 SER A CA 1
ATOM 579 C C . SER A 1 86 ? 4.712 8.808 -5.285 1.00 86.69 86 SER A C 1
ATOM 581 O O . SER A 1 86 ? 5.850 9.274 -5.264 1.00 86.69 86 SER A O 1
ATOM 583 N N . GLY A 1 87 ? 3.773 9.269 -6.114 1.00 85.88 87 GLY A N 1
ATOM 584 C CA . GLY A 1 87 ? 3.967 10.461 -6.951 1.00 85.88 87 GLY A CA 1
ATOM 585 C C . GLY A 1 87 ? 4.759 10.256 -8.248 1.00 85.88 87 GLY A C 1
ATOM 586 O O . GLY A 1 87 ? 5.178 11.238 -8.855 1.00 85.88 87 GLY A O 1
ATOM 587 N N . VAL A 1 88 ? 4.954 9.013 -8.700 1.00 86.81 88 VAL A N 1
ATOM 588 C CA . VAL A 1 88 ? 5.559 8.734 -10.014 1.00 86.81 88 VAL A CA 1
ATOM 589 C C . VAL A 1 88 ? 4.507 8.864 -11.114 1.00 86.81 88 VAL A C 1
ATOM 591 O O . VAL A 1 88 ? 3.477 8.193 -11.090 1.00 86.81 88 VAL A O 1
ATOM 594 N N . LEU A 1 89 ? 4.777 9.721 -12.098 1.00 88.06 89 LEU A N 1
ATOM 595 C CA . LEU A 1 89 ? 3.948 9.901 -13.288 1.00 88.06 89 LEU A CA 1
ATOM 596 C C . LEU A 1 89 ? 4.482 9.057 -14.449 1.00 88.06 89 LEU A C 1
ATOM 598 O O . LEU A 1 89 ? 5.681 8.796 -14.541 1.00 88.06 89 LEU A O 1
ATOM 602 N N . TRP A 1 90 ? 3.619 8.732 -15.414 1.00 86.88 90 TRP A N 1
ATOM 603 C CA . TRP A 1 90 ? 4.025 8.030 -16.639 1.00 86.88 90 TRP A CA 1
ATOM 604 C C . TRP A 1 90 ? 5.166 8.733 -17.385 1.00 86.88 90 TRP A C 1
ATOM 606 O O . TRP A 1 90 ? 6.077 8.071 -17.868 1.00 86.88 90 TRP A O 1
ATOM 616 N N . ASN A 1 91 ? 5.192 10.069 -17.397 1.00 89.88 91 ASN A N 1
ATOM 617 C CA . ASN A 1 91 ? 6.269 10.833 -18.039 1.00 89.88 91 ASN A CA 1
ATOM 618 C C . ASN A 1 91 ? 7.628 10.711 -17.323 1.00 89.88 91 ASN A C 1
ATOM 620 O O . ASN A 1 91 ? 8.658 11.059 -17.902 1.00 89.88 91 ASN A O 1
ATOM 624 N N . ASN A 1 92 ? 7.665 10.218 -16.081 1.00 90.62 92 ASN A N 1
ATOM 625 C CA . ASN A 1 92 ? 8.923 9.910 -15.398 1.00 90.62 92 ASN A CA 1
ATOM 626 C C . ASN A 1 92 ? 9.539 8.584 -15.885 1.00 90.62 92 ASN A C 1
ATOM 628 O O . ASN A 1 92 ? 10.716 8.332 -15.621 1.00 90.62 92 ASN A O 1
ATOM 632 N N . LEU A 1 93 ? 8.782 7.753 -16.611 1.00 90.56 93 LEU A N 1
ATOM 633 C CA . LEU A 1 93 ? 9.260 6.515 -17.225 1.00 90.56 93 LEU A CA 1
ATOM 634 C C . LEU A 1 93 ? 9.755 6.798 -18.646 1.00 90.56 93 LEU A C 1
ATOM 636 O O . LEU A 1 93 ? 8.964 6.960 -19.569 1.00 90.56 93 LEU A O 1
ATOM 640 N N . ASN A 1 94 ? 11.070 6.877 -18.826 1.00 92.62 94 ASN A N 1
ATOM 641 C CA . ASN A 1 94 ? 11.699 7.098 -20.121 1.00 92.62 94 ASN A CA 1
ATOM 642 C C . ASN A 1 94 ? 13.104 6.474 -20.174 1.00 92.62 94 ASN A C 1
ATOM 644 O O . ASN A 1 94 ? 13.740 6.199 -19.154 1.00 92.62 94 ASN A O 1
ATOM 648 N N . ALA A 1 95 ? 13.600 6.260 -21.392 1.00 95.06 95 ALA A N 1
ATOM 649 C CA . ALA A 1 95 ? 14.868 5.576 -21.630 1.00 95.06 95 ALA A CA 1
ATOM 650 C C . ALA A 1 95 ? 16.109 6.345 -21.135 1.00 95.06 95 ALA A C 1
ATOM 652 O O . ALA A 1 95 ? 17.156 5.724 -20.957 1.00 95.06 95 ALA A O 1
ATOM 653 N N . GLU A 1 96 ? 16.010 7.660 -20.929 1.00 96.31 96 GLU A N 1
ATOM 654 C CA . GLU A 1 96 ? 17.138 8.520 -20.561 1.00 96.31 96 GLU A CA 1
ATOM 655 C C . GLU A 1 96 ? 17.331 8.577 -19.041 1.00 96.31 96 GLU A C 1
ATOM 657 O O . GLU A 1 96 ? 18.399 8.230 -18.539 1.00 96.31 96 GLU A O 1
ATOM 662 N N . THR A 1 97 ? 16.289 8.944 -18.290 1.00 94.81 97 THR A N 1
ATOM 663 C CA . THR A 1 97 ? 16.373 9.162 -16.836 1.00 94.81 97 THR A CA 1
ATOM 664 C C . THR A 1 97 ? 15.989 7.939 -16.006 1.00 94.81 97 THR A C 1
ATOM 666 O O . THR A 1 97 ? 16.389 7.845 -14.849 1.00 94.81 97 THR A O 1
ATOM 669 N N . THR A 1 98 ? 15.227 6.988 -16.560 1.00 94.38 98 THR A N 1
ATOM 670 C CA . THR A 1 98 ? 14.780 5.765 -15.859 1.00 94.38 98 THR A CA 1
ATOM 671 C C . THR A 1 98 ? 15.056 4.504 -16.681 1.00 94.38 98 THR A C 1
ATOM 673 O O . THR A 1 98 ? 14.257 3.572 -16.735 1.00 94.38 98 THR A O 1
ATOM 676 N N . SER A 1 99 ? 16.243 4.444 -17.292 1.00 94.38 99 SER A N 1
ATOM 677 C CA . SER A 1 99 ? 16.638 3.421 -18.274 1.00 94.38 99 SER A CA 1
ATOM 678 C C . SER A 1 99 ? 16.481 1.963 -17.809 1.00 94.38 99 SER A C 1
ATOM 680 O O . SER A 1 99 ? 16.104 1.104 -18.608 1.00 94.38 99 SER A O 1
ATOM 682 N N . HIS A 1 100 ? 16.743 1.661 -16.533 1.00 94.44 100 HIS A N 1
ATOM 683 C CA . HIS A 1 100 ? 16.564 0.315 -15.976 1.00 94.44 100 HIS A CA 1
ATOM 684 C C . HIS A 1 100 ? 15.086 -0.068 -15.870 1.00 94.44 100 HIS A C 1
ATOM 686 O O . HIS A 1 100 ? 14.696 -1.134 -16.341 1.00 94.44 100 HIS A O 1
ATOM 692 N N . LEU A 1 101 ? 14.261 0.823 -15.317 1.00 91.19 101 LEU A N 1
ATOM 693 C CA . LEU A 1 101 ? 12.823 0.601 -15.176 1.00 91.19 101 LEU A CA 1
ATOM 694 C C . LEU A 1 101 ? 12.127 0.566 -16.546 1.00 91.19 101 LEU A C 1
ATOM 696 O O . LEU A 1 101 ? 11.274 -0.284 -16.785 1.00 91.19 101 LEU A O 1
ATOM 700 N N . TRP A 1 102 ? 12.568 1.415 -17.479 1.00 92.06 102 TRP A N 1
ATOM 701 C CA . TRP A 1 102 ? 12.100 1.436 -18.865 1.00 92.06 102 TRP A CA 1
ATOM 702 C C . TRP A 1 102 ? 12.357 0.117 -19.605 1.00 92.06 102 TRP A C 1
ATOM 704 O O . TRP A 1 102 ? 11.518 -0.336 -20.372 1.00 92.06 102 TRP A O 1
ATOM 714 N N . LYS A 1 103 ? 13.501 -0.536 -19.372 1.00 93.12 103 LYS A N 1
ATOM 715 C CA . LYS A 1 103 ? 13.783 -1.865 -19.949 1.00 93.12 103 LYS A CA 1
ATOM 716 C C . LYS A 1 103 ? 13.026 -2.986 -19.239 1.00 93.12 103 LYS A C 1
ATOM 718 O O . LYS A 1 103 ? 12.727 -3.999 -19.862 1.00 93.12 103 LYS A O 1
ATOM 723 N N . PHE A 1 104 ? 12.769 -2.829 -17.942 1.00 91.50 104 PHE A N 1
ATOM 724 C CA . PHE A 1 104 ? 12.071 -3.828 -17.138 1.00 91.50 104 PHE A CA 1
ATOM 725 C C . PHE A 1 104 ? 10.597 -3.953 -17.536 1.00 91.50 104 PHE A C 1
ATOM 727 O O . PHE A 1 104 ? 10.112 -5.070 -17.693 1.00 91.50 104 PHE A O 1
ATOM 734 N N . ILE A 1 105 ? 9.906 -2.831 -17.771 1.00 89.44 105 ILE A N 1
ATOM 735 C CA . ILE A 1 105 ? 8.462 -2.832 -18.063 1.00 89.44 105 ILE A CA 1
ATOM 736 C C . ILE A 1 105 ? 8.087 -3.585 -19.353 1.00 89.44 105 ILE A C 1
ATOM 738 O O . ILE A 1 105 ? 6.973 -4.087 -19.454 1.00 89.44 105 ILE A O 1
ATOM 742 N N . ASP A 1 106 ? 9.019 -3.705 -20.305 1.00 86.44 106 ASP A N 1
ATOM 743 C CA . ASP A 1 106 ? 8.854 -4.456 -21.563 1.00 86.44 106 ASP A CA 1
ATOM 744 C C . ASP A 1 106 ? 8.820 -5.980 -21.348 1.00 86.44 106 ASP A C 1
ATOM 746 O O . ASP A 1 106 ? 8.282 -6.727 -22.159 1.00 86.44 106 ASP A O 1
ATOM 750 N N . ARG A 1 107 ? 9.396 -6.454 -20.237 1.00 87.94 107 ARG A N 1
ATOM 751 C CA . ARG A 1 107 ? 9.494 -7.883 -19.891 1.00 87.94 107 ARG A CA 1
ATOM 752 C C . ARG A 1 107 ? 8.625 -8.270 -18.698 1.00 87.94 107 ARG A C 1
ATOM 754 O O . ARG A 1 107 ? 8.551 -9.447 -18.366 1.00 87.94 107 ARG A O 1
ATOM 761 N N . ALA A 1 108 ? 8.023 -7.288 -18.037 1.00 88.94 108 ALA A N 1
ATOM 762 C CA . ALA A 1 108 ? 7.179 -7.476 -16.870 1.00 88.94 108 ALA A CA 1
ATOM 763 C C . ALA A 1 108 ? 5.698 -7.409 -17.255 1.00 88.94 108 ALA A C 1
ATOM 765 O O . ALA A 1 108 ? 5.306 -6.678 -18.167 1.00 88.94 108 ALA A O 1
ATOM 766 N N . GLY A 1 109 ? 4.853 -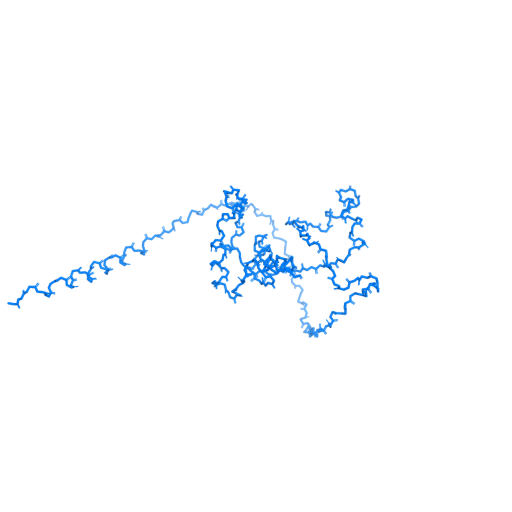8.110 -16.497 1.00 89.31 109 GLY A N 1
ATOM 767 C CA . GLY A 1 109 ? 3.425 -7.816 -16.493 1.00 89.31 109 GLY A CA 1
ATOM 768 C C . GLY A 1 109 ? 3.211 -6.392 -15.980 1.00 89.31 109 GLY A C 1
ATOM 769 O O . GLY A 1 109 ? 3.629 -6.062 -14.872 1.00 89.31 109 GLY A O 1
ATOM 770 N N . ASN A 1 110 ? 2.588 -5.537 -16.788 1.00 85.94 110 ASN A N 1
ATOM 771 C CA . ASN A 1 110 ? 2.259 -4.169 -16.407 1.00 85.94 110 ASN A CA 1
ATOM 772 C C . ASN A 1 110 ? 0.742 -3.969 -16.391 1.00 85.94 110 ASN A C 1
ATOM 774 O O . ASN A 1 110 ? -0.003 -4.585 -17.152 1.00 85.94 110 ASN A O 1
ATOM 778 N N . ALA A 1 111 ? 0.284 -3.114 -15.484 1.00 84.50 111 ALA A N 1
ATOM 779 C CA . ALA A 1 111 ? -1.114 -2.752 -15.351 1.00 84.50 111 ALA A CA 1
ATOM 780 C C . ALA A 1 111 ? -1.222 -1.301 -14.884 1.00 84.50 111 ALA A C 1
ATOM 782 O O . ALA A 1 111 ? -0.357 -0.794 -14.170 1.00 84.50 111 ALA A O 1
ATOM 783 N N . ASN A 1 112 ? -2.309 -0.642 -15.275 1.00 84.62 112 ASN A N 1
ATOM 784 C CA . ASN A 1 112 ? -2.705 0.636 -14.704 1.00 84.62 112 ASN A CA 1
ATOM 785 C C . ASN A 1 112 ? -3.874 0.390 -13.750 1.00 84.62 112 ASN A C 1
ATOM 787 O O . ASN A 1 112 ? -4.918 -0.113 -14.170 1.00 84.62 112 ASN A O 1
ATOM 791 N N . ILE A 1 113 ? -3.695 0.737 -12.479 1.00 83.31 113 ILE A N 1
ATOM 792 C CA . ILE A 1 113 ? -4.705 0.558 -11.442 1.00 83.31 113 ILE A CA 1
ATOM 793 C C . ILE A 1 113 ? -5.000 1.891 -10.765 1.00 83.31 113 ILE A C 1
ATOM 795 O O . ILE A 1 113 ? -4.102 2.660 -10.430 1.00 83.31 113 ILE A O 1
ATOM 799 N N . VAL A 1 114 ? -6.286 2.156 -10.545 1.00 84.62 114 VAL A N 1
ATOM 800 C CA . VAL A 1 114 ? -6.730 3.279 -9.721 1.00 84.62 114 VAL A CA 1
ATOM 801 C C . VAL A 1 114 ? -6.995 2.750 -8.321 1.00 84.62 114 VAL A C 1
ATOM 803 O O . VAL A 1 114 ? -7.972 2.034 -8.097 1.00 84.62 114 VAL A O 1
ATOM 806 N N . VAL A 1 115 ? -6.125 3.109 -7.380 1.00 85.81 115 VAL A N 1
ATOM 807 C CA . VAL A 1 115 ? -6.293 2.758 -5.969 1.00 85.81 115 VAL A CA 1
ATOM 808 C C . VAL A 1 115 ? -7.339 3.679 -5.346 1.00 85.81 115 VAL A C 1
ATOM 810 O O . VAL A 1 115 ? -7.237 4.905 -5.429 1.00 85.81 115 VAL A O 1
ATOM 813 N N . ARG A 1 116 ? -8.350 3.077 -4.717 1.00 92.19 116 ARG A N 1
ATOM 814 C CA . ARG A 1 116 ? -9.353 3.785 -3.916 1.00 92.19 116 ARG A CA 1
ATOM 815 C C . ARG A 1 116 ? -9.142 3.453 -2.449 1.00 92.19 116 ARG A C 1
ATOM 817 O O . ARG A 1 116 ? -9.120 2.277 -2.098 1.00 92.19 116 ARG A O 1
ATOM 824 N N . THR A 1 117 ? -9.046 4.480 -1.623 1.00 95.12 117 THR A N 1
ATOM 825 C CA . THR A 1 117 ? -8.975 4.384 -0.162 1.00 95.12 117 THR A CA 1
ATOM 826 C C . THR A 1 117 ? -10.350 4.676 0.446 1.00 95.12 117 THR A C 1
ATOM 828 O O . THR A 1 117 ? -11.344 4.819 -0.279 1.00 95.12 117 THR A O 1
ATOM 831 N N . VAL A 1 118 ? -10.443 4.698 1.777 1.00 95.88 118 VAL A N 1
ATOM 832 C CA . VAL A 1 118 ? -11.673 5.0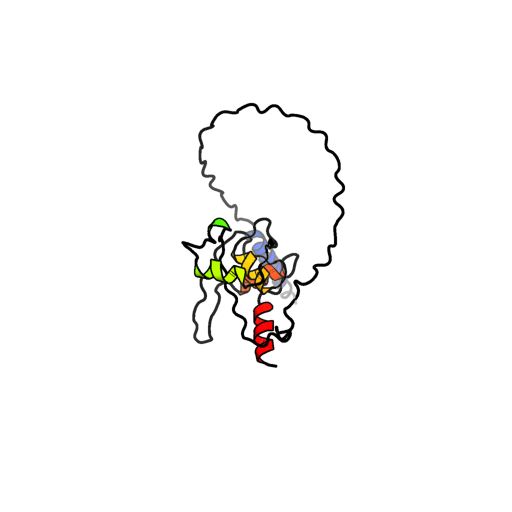99 2.484 1.00 95.88 118 VAL A CA 1
ATOM 833 C C . VAL A 1 118 ? -11.978 6.586 2.267 1.00 95.88 118 VAL A C 1
ATOM 835 O O . VAL A 1 118 ? -13.129 6.943 2.025 1.00 95.88 118 VAL A O 1
ATOM 838 N N . GLY A 1 119 ? -10.955 7.441 2.353 1.00 91.06 119 GLY A N 1
ATOM 839 C CA . GLY A 1 119 ? -11.081 8.882 2.140 1.00 91.06 119 GLY A CA 1
ATOM 840 C C . GLY A 1 119 ? -11.337 9.253 0.677 1.00 91.06 119 GLY A C 1
ATOM 841 O O . GLY A 1 119 ? -11.009 8.502 -0.239 1.00 91.06 119 GLY A O 1
ATOM 842 N N . GLU A 1 120 ? -11.902 10.442 0.450 1.00 89.31 120 GLU A N 1
ATOM 843 C CA . GLU A 1 120 ? -12.119 10.976 -0.906 1.00 89.31 120 GLU A CA 1
ATOM 844 C C . GLU A 1 120 ? -10.796 11.251 -1.638 1.00 89.31 120 GLU A C 1
ATOM 846 O O . GLU A 1 120 ? -10.703 11.087 -2.856 1.00 89.31 120 GLU A O 1
ATOM 851 N N . THR A 1 121 ? -9.768 11.635 -0.880 1.00 88.62 121 THR A N 1
ATOM 852 C CA . THR A 1 121 ? -8.399 11.816 -1.362 1.00 88.62 121 THR A CA 1
ATOM 853 C C . THR A 1 121 ? -7.583 10.565 -1.057 1.00 88.62 121 THR A C 1
ATOM 855 O O . THR A 1 121 ? -7.460 10.152 0.097 1.00 88.62 121 THR A O 1
ATOM 858 N N . THR A 1 122 ? -6.965 9.983 -2.087 1.00 90.06 122 THR A N 1
ATOM 859 C CA . THR A 1 122 ? -5.990 8.900 -1.912 1.00 90.06 122 THR A CA 1
ATOM 860 C C . THR A 1 122 ? -4.659 9.482 -1.437 1.00 90.06 122 THR A C 1
ATOM 862 O O . THR A 1 122 ? -3.807 9.850 -2.247 1.00 90.06 122 THR A O 1
ATOM 865 N N . CYS A 1 123 ? -4.487 9.574 -0.119 1.00 90.69 123 CYS A N 1
ATOM 866 C CA . CYS A 1 123 ? -3.202 9.886 0.501 1.00 90.69 123 CYS A CA 1
ATOM 867 C C . CYS A 1 123 ? -2.201 8.735 0.273 1.00 90.69 123 CYS A C 1
ATOM 869 O O . CYS A 1 123 ? -2.621 7.570 0.278 1.00 90.69 123 CYS A O 1
ATOM 871 N N . PRO A 1 124 ? -0.896 9.015 0.086 1.00 90.56 124 PRO A N 1
ATOM 872 C CA . PRO A 1 124 ? 0.126 7.979 -0.081 1.00 90.56 124 PRO A CA 1
ATOM 873 C C . PRO A 1 124 ? 0.084 6.895 1.002 1.00 90.56 124 PRO A C 1
ATOM 875 O O . PRO A 1 124 ? 0.158 5.706 0.692 1.00 90.56 124 PRO A O 1
ATOM 878 N N . GLU A 1 125 ? -0.100 7.296 2.256 1.00 91.31 125 GLU A N 1
ATOM 879 C CA . GLU A 1 125 ? -0.136 6.431 3.434 1.00 91.31 125 GLU A CA 1
ATOM 880 C C . GLU A 1 125 ? -1.309 5.450 3.363 1.00 91.31 125 GLU A C 1
ATOM 882 O O . GLU A 1 125 ? -1.124 4.235 3.440 1.00 91.31 125 GLU A O 1
ATOM 887 N N . ALA A 1 126 ? -2.516 5.965 3.116 1.00 93.56 126 ALA A N 1
ATOM 888 C CA . ALA A 1 126 ? -3.711 5.146 2.929 1.00 93.56 126 ALA A CA 1
ATOM 889 C C . ALA A 1 126 ? -3.592 4.221 1.701 1.00 93.56 126 ALA A C 1
ATOM 891 O O . ALA A 1 126 ? -4.133 3.111 1.704 1.00 93.56 126 ALA A O 1
ATOM 892 N N . GLY A 1 127 ? -2.863 4.645 0.662 1.00 92.56 127 GLY A N 1
ATOM 893 C CA . GLY A 1 127 ? -2.543 3.821 -0.504 1.00 92.56 127 GLY A CA 1
ATOM 894 C C . GLY A 1 127 ? -1.686 2.603 -0.151 1.00 92.56 127 GLY A C 1
ATOM 895 O O . GLY A 1 127 ? -2.023 1.485 -0.543 1.00 92.56 127 GLY A O 1
ATOM 896 N N . TRP A 1 128 ? -0.627 2.793 0.640 1.00 91.88 128 TRP A N 1
ATOM 897 C CA . TRP A 1 128 ? 0.224 1.697 1.114 1.00 91.88 128 TRP A CA 1
ATOM 898 C C . TRP A 1 128 ? -0.509 0.736 2.049 1.00 91.88 128 TRP A C 1
ATOM 900 O O . TRP A 1 128 ? -0.377 -0.479 1.903 1.00 91.88 128 TRP A O 1
ATOM 910 N N . LEU A 1 129 ? -1.335 1.259 2.955 1.00 94.38 129 LEU A N 1
ATOM 911 C CA . LEU A 1 129 ? -2.170 0.427 3.824 1.00 94.38 129 LEU A CA 1
ATOM 912 C C . LEU A 1 129 ? -3.192 -0.380 3.018 1.00 94.38 129 LEU A C 1
ATOM 914 O O . LEU A 1 129 ? -3.410 -1.550 3.306 1.00 94.38 129 LEU A O 1
ATOM 918 N N . THR A 1 130 ? -3.763 0.212 1.964 1.00 94.81 130 THR A N 1
ATOM 919 C CA . THR A 1 130 ? -4.695 -0.482 1.061 1.00 94.81 130 THR A CA 1
ATOM 920 C C . THR A 1 130 ? -4.007 -1.632 0.325 1.00 94.81 130 THR A C 1
ATOM 922 O O . THR A 1 130 ? -4.587 -2.708 0.194 1.00 94.81 130 THR A O 1
ATOM 925 N N . LEU A 1 131 ? -2.762 -1.431 -0.125 1.00 92.69 131 LEU A N 1
ATOM 926 C CA . LEU A 1 131 ? -1.958 -2.499 -0.724 1.00 92.69 131 LEU A CA 1
ATOM 927 C C . LEU A 1 131 ? -1.706 -3.633 0.278 1.00 92.69 131 LEU A C 1
ATOM 929 O O . LEU A 1 131 ? -1.907 -4.795 -0.059 1.00 92.69 131 LEU A O 1
ATOM 933 N N . GLY A 1 132 ? -1.293 -3.292 1.502 1.00 92.81 132 GLY A N 1
ATOM 934 C CA . GLY A 1 132 ? -0.993 -4.271 2.547 1.00 92.81 132 GLY A CA 1
ATOM 935 C C . GLY A 1 132 ? -2.220 -5.015 3.081 1.00 92.81 132 GLY A C 1
ATOM 936 O O . GLY A 1 132 ? -2.085 -6.151 3.515 1.00 92.81 132 GLY A O 1
ATOM 937 N N . ALA A 1 133 ? -3.405 -4.403 3.041 1.00 95.81 133 ALA A N 1
ATOM 938 C CA . ALA A 1 133 ? -4.647 -4.997 3.539 1.00 95.81 133 ALA A CA 1
ATOM 939 C C . ALA A 1 133 ? -5.448 -5.759 2.469 1.00 95.81 133 ALA A C 1
ATOM 941 O O . ALA A 1 133 ? -6.419 -6.438 2.794 1.00 95.81 133 ALA A O 1
ATOM 942 N N . GLY A 1 134 ? -5.128 -5.580 1.181 1.00 93.94 134 GLY A N 1
ATOM 943 C CA . GLY A 1 134 ? -5.910 -6.133 0.065 1.00 93.94 134 GLY A CA 1
ATOM 944 C C . GLY A 1 134 ? -7.316 -5.528 -0.095 1.00 93.94 134 GLY A C 1
ATOM 945 O O . GLY A 1 134 ? -8.109 -5.993 -0.913 1.00 93.94 134 GLY A O 1
ATOM 946 N N . GLN A 1 135 ? -7.639 -4.480 0.664 1.00 94.94 135 GLN A N 1
ATOM 947 C CA . GLN A 1 135 ? -8.944 -3.819 0.712 1.00 94.94 135 GLN A CA 1
ATOM 948 C C . GLN A 1 135 ? -8.776 -2.340 1.068 1.00 94.94 135 GLN A C 1
ATOM 950 O O . GLN A 1 135 ? -7.708 -1.927 1.515 1.00 94.94 135 GLN A O 1
ATOM 955 N N . ARG A 1 136 ? -9.814 -1.519 0.855 1.00 96.50 136 ARG A N 1
ATOM 956 C CA . ARG A 1 136 ? -9.710 -0.068 1.084 1.00 96.50 136 ARG A CA 1
ATOM 957 C C . ARG A 1 136 ? -9.362 0.217 2.540 1.00 96.50 136 ARG A C 1
ATOM 959 O O . ARG A 1 136 ? -10.138 -0.123 3.424 1.00 96.50 136 ARG A O 1
ATOM 966 N N . ALA A 1 137 ? -8.249 0.905 2.747 1.00 96.56 137 ALA A N 1
ATOM 967 C CA . ALA A 1 137 ? -7.784 1.329 4.056 1.00 96.56 137 ALA A CA 1
ATOM 968 C C . ALA A 1 137 ? -7.820 2.859 4.190 1.00 96.56 137 ALA A C 1
ATOM 970 O O . ALA A 1 137 ? -7.998 3.599 3.211 1.00 96.56 137 ALA A O 1
ATOM 971 N N . THR A 1 138 ? -7.657 3.330 5.420 1.00 95.44 138 THR A N 1
ATOM 972 C CA . THR A 1 138 ? -7.496 4.740 5.777 1.00 95.44 138 THR A CA 1
ATOM 973 C C . THR A 1 138 ? -6.174 4.956 6.503 1.00 95.44 138 THR A C 1
ATOM 975 O O . THR A 1 138 ? -5.677 4.054 7.176 1.00 95.44 138 THR A O 1
ATOM 978 N N . ASP A 1 139 ? -5.610 6.156 6.384 1.00 93.25 139 ASP A N 1
ATOM 979 C CA . ASP A 1 139 ? -4.600 6.619 7.336 1.00 93.25 139 ASP A CA 1
ATOM 980 C C . ASP A 1 139 ? -5.272 7.006 8.676 1.00 93.25 139 ASP A C 1
ATOM 982 O O . ASP A 1 139 ? -6.503 6.973 8.798 1.00 93.25 139 ASP A O 1
ATOM 986 N N . ALA A 1 140 ? -4.471 7.340 9.692 1.00 91.06 140 ALA A N 1
ATOM 987 C CA . ALA A 1 140 ? -4.967 7.591 11.048 1.00 91.06 140 ALA A CA 1
ATOM 988 C C . ALA A 1 140 ? -5.859 8.840 11.170 1.00 91.06 140 ALA A C 1
ATOM 990 O O . ALA A 1 140 ? -6.685 8.900 12.081 1.00 91.06 140 ALA A O 1
ATOM 991 N N . THR A 1 141 ? -5.692 9.844 10.303 1.00 87.94 141 THR A N 1
ATOM 992 C CA . THR A 1 141 ? -6.329 11.167 10.453 1.00 87.94 141 THR A CA 1
ATOM 993 C C . THR A 1 141 ? -7.261 11.538 9.298 1.00 87.94 141 THR A C 1
ATOM 995 O O . THR A 1 141 ? -8.023 12.498 9.409 1.00 87.94 141 THR A O 1
ATOM 998 N N . GLY A 1 142 ? -7.215 10.801 8.188 1.00 81.50 142 GLY A N 1
ATOM 999 C CA . GLY A 1 142 ? -7.789 11.159 6.889 1.00 81.50 142 GLY A CA 1
ATOM 1000 C C . GLY A 1 142 ? -7.115 12.368 6.226 1.00 81.50 142 GLY A C 1
ATOM 1001 O O . GLY A 1 142 ? -7.640 12.893 5.244 1.00 81.50 142 GLY A O 1
ATOM 1002 N N . GLY A 1 143 ? -6.005 12.855 6.791 1.00 84.88 143 GLY A N 1
ATOM 1003 C CA . GLY A 1 143 ? -5.417 14.163 6.492 1.00 84.88 143 GLY A CA 1
ATOM 1004 C C . GLY A 1 143 ? -4.155 14.133 5.633 1.00 84.88 143 GLY A C 1
ATOM 1005 O O . GLY A 1 143 ? -3.516 15.175 5.497 1.00 84.88 143 GLY A O 1
ATOM 1006 N N . CYS A 1 144 ? -3.778 12.976 5.078 1.00 89.00 144 CYS A N 1
ATOM 1007 C CA . CYS A 1 144 ? -2.501 12.774 4.382 1.00 89.00 144 CYS A CA 1
ATOM 1008 C C . CYS A 1 144 ? -1.287 13.156 5.245 1.00 89.00 144 CYS A C 1
ATOM 1010 O O . CYS A 1 144 ? -0.332 13.779 4.773 1.00 89.00 144 CYS A O 1
ATOM 1012 N N . GLU A 1 145 ? -1.355 12.840 6.537 1.00 87.31 145 GLU A N 1
ATOM 1013 C CA . GLU A 1 145 ? -0.232 13.043 7.439 1.00 87.31 145 GLU A CA 1
ATOM 1014 C C . GLU A 1 145 ? 0.837 11.982 7.184 1.00 87.31 145 GLU A C 1
ATOM 1016 O O . GLU A 1 145 ? 0.545 10.789 7.117 1.00 87.31 145 GLU A O 1
ATOM 1021 N N . ILE A 1 146 ? 2.085 12.430 7.072 1.00 84.44 146 ILE A N 1
ATOM 1022 C CA . ILE A 1 146 ? 3.224 11.548 6.837 1.00 84.44 146 ILE A CA 1
ATOM 1023 C C . ILE A 1 146 ? 3.417 10.649 8.060 1.00 84.44 146 ILE A C 1
ATOM 1025 O O . ILE A 1 146 ? 3.673 11.134 9.164 1.00 84.44 146 ILE A O 1
ATOM 1029 N N . ILE A 1 147 ? 3.358 9.332 7.851 1.00 83.19 147 ILE A N 1
ATOM 1030 C CA . ILE A 1 147 ? 3.715 8.359 8.889 1.00 83.19 147 ILE A CA 1
ATOM 1031 C C . ILE A 1 147 ? 5.224 8.482 9.173 1.00 83.19 147 ILE A C 1
ATOM 1033 O O . ILE A 1 147 ? 6.022 8.468 8.230 1.00 83.19 147 ILE A O 1
ATOM 1037 N N . PRO A 1 148 ? 5.646 8.591 10.447 1.00 86.81 148 PRO A N 1
ATOM 1038 C CA . PRO A 1 148 ? 7.060 8.644 10.795 1.00 86.81 148 PRO A CA 1
ATOM 1039 C C . PRO A 1 148 ? 7.828 7.415 10.303 1.00 86.81 148 PRO A C 1
ATOM 1041 O O . PRO A 1 148 ? 7.301 6.302 10.267 1.00 86.81 148 PRO A O 1
ATOM 1044 N N . SER A 1 149 ? 9.106 7.610 9.976 1.00 89.69 149 SER A N 1
ATOM 1045 C CA . SER A 1 149 ? 9.988 6.509 9.595 1.00 89.69 149 SER A CA 1
ATOM 1046 C C . SER A 1 149 ? 10.023 5.418 10.675 1.00 89.69 149 SER A C 1
ATOM 1048 O O . SER A 1 149 ? 10.011 5.746 11.865 1.00 89.69 149 SER A O 1
ATOM 1050 N N . PRO A 1 150 ? 10.128 4.135 10.289 1.00 92.50 150 PRO A N 1
ATOM 1051 C CA . PRO A 1 150 ? 10.317 3.059 11.249 1.00 92.50 150 PRO A CA 1
ATOM 1052 C C . PRO A 1 150 ? 11.568 3.261 12.111 1.00 92.50 150 PRO A C 1
ATOM 1054 O O . PRO A 1 150 ? 12.610 3.720 11.638 1.00 92.50 150 PRO A O 1
ATOM 1057 N N . GLU A 1 151 ? 11.465 2.869 13.374 1.00 95.69 151 GLU A N 1
ATOM 1058 C CA . GLU A 1 151 ? 12.512 2.973 14.384 1.00 95.69 151 GLU A CA 1
ATOM 1059 C C . GLU A 1 151 ? 13.070 1.583 14.702 1.00 95.69 151 GLU A C 1
ATOM 1061 O O . GLU A 1 151 ? 12.318 0.626 14.893 1.00 95.69 151 GLU A O 1
ATOM 1066 N N . GLN A 1 152 ? 14.394 1.461 14.796 1.00 96.31 152 GLN A N 1
ATOM 1067 C CA . GLN A 1 152 ? 15.028 0.245 15.299 1.00 96.31 152 GLN A CA 1
ATOM 1068 C C . GLN A 1 152 ? 14.923 0.211 16.828 1.00 96.31 152 GLN A C 1
ATOM 1070 O O . GLN A 1 152 ? 15.385 1.126 17.509 1.00 96.31 152 GLN A O 1
ATOM 1075 N N . THR A 1 153 ? 14.372 -0.869 17.367 1.00 94.56 153 THR A N 1
ATOM 1076 C CA . THR A 1 153 ? 14.342 -1.171 18.800 1.00 94.56 153 THR A CA 1
ATOM 1077 C C . THR A 1 153 ? 15.146 -2.442 19.086 1.00 94.56 153 THR A C 1
ATOM 1079 O O . THR A 1 153 ? 15.580 -3.150 18.170 1.00 94.56 153 THR A O 1
ATOM 1082 N N . GLU A 1 154 ? 15.333 -2.758 20.370 1.00 94.81 154 GLU A N 1
ATOM 1083 C CA . GLU A 1 154 ? 15.947 -4.021 20.810 1.00 94.81 154 GLU A CA 1
ATOM 1084 C C . GLU A 1 154 ? 15.158 -5.256 20.339 1.00 94.81 154 GLU A C 1
ATOM 1086 O O . GLU A 1 154 ? 15.733 -6.325 20.154 1.00 94.81 154 GLU A O 1
ATOM 1091 N N . SER A 1 155 ? 13.848 -5.107 20.121 1.00 91.25 155 SER A N 1
ATOM 1092 C CA . SER A 1 155 ? 12.939 -6.179 19.712 1.00 91.25 155 SER A CA 1
ATOM 1093 C C . SER A 1 155 ? 12.692 -6.242 18.199 1.00 91.25 155 SER A C 1
ATOM 1095 O O . SER A 1 155 ? 11.900 -7.072 17.763 1.00 91.25 155 SER A O 1
ATOM 1097 N N . GLY A 1 156 ? 13.320 -5.371 17.401 1.00 91.69 156 GLY A N 1
ATOM 1098 C CA . GLY A 1 156 ? 13.136 -5.311 15.946 1.00 91.69 156 GLY A CA 1
ATOM 1099 C C . GLY A 1 156 ? 12.735 -3.928 15.431 1.00 91.69 156 GLY A C 1
ATOM 1100 O O . GLY A 1 156 ? 12.979 -2.914 16.077 1.00 91.69 156 GLY A O 1
ATOM 1101 N N . LEU A 1 157 ? 12.150 -3.879 14.235 1.00 92.00 157 LEU A N 1
ATOM 1102 C CA . LEU A 1 157 ? 11.644 -2.637 13.649 1.00 92.00 157 LEU A CA 1
ATOM 1103 C C . LEU A 1 157 ? 10.275 -2.293 14.257 1.00 92.00 157 LEU A C 1
ATOM 1105 O O . LEU A 1 157 ? 9.395 -3.149 14.330 1.00 92.00 157 LEU A O 1
ATOM 1109 N N . ARG A 1 158 ? 10.069 -1.038 14.651 1.00 91.44 158 ARG A N 1
ATOM 1110 C CA . ARG A 1 158 ? 8.787 -0.515 15.137 1.00 91.44 158 ARG A CA 1
ATOM 1111 C C . ARG A 1 158 ? 8.315 0.617 14.236 1.00 91.44 158 ARG A C 1
ATOM 1113 O O . ARG A 1 158 ? 9.092 1.508 13.920 1.00 91.44 158 ARG A O 1
ATOM 1120 N N . ILE A 1 159 ? 7.031 0.638 13.894 1.00 90.19 159 ILE A N 1
ATOM 1121 C CA . ILE A 1 159 ? 6.406 1.767 13.193 1.00 90.19 159 ILE A CA 1
ATOM 1122 C C . ILE A 1 159 ? 5.727 2.671 14.236 1.00 90.19 159 ILE A C 1
ATOM 1124 O O . ILE A 1 159 ? 4.804 2.222 14.926 1.00 90.19 159 ILE A O 1
ATOM 1128 N N . PRO A 1 160 ? 6.162 3.931 14.416 1.00 92.38 160 PRO A N 1
ATOM 1129 C CA . PRO A 1 160 ? 5.467 4.861 15.300 1.00 92.38 160 PRO A CA 1
ATOM 1130 C C . PRO A 1 160 ? 4.015 5.084 14.856 1.00 92.38 160 PRO A C 1
ATOM 1132 O O . PRO A 1 160 ? 3.730 5.212 13.672 1.00 92.38 160 PRO A O 1
ATOM 1135 N N . GLY A 1 161 ? 3.083 5.126 15.814 1.00 92.19 161 GLY A N 1
ATOM 1136 C CA . GLY A 1 161 ? 1.660 5.348 15.522 1.00 92.19 161 GLY A CA 1
ATOM 1137 C C . GLY A 1 161 ? 0.907 4.140 14.947 1.00 92.19 161 GLY A C 1
ATOM 1138 O O . GLY A 1 161 ? -0.257 4.287 14.591 1.00 92.19 161 GLY A O 1
ATOM 1139 N N . TRP A 1 162 ? 1.518 2.948 14.899 1.00 92.50 162 TRP A N 1
ATOM 1140 C CA . TRP A 1 162 ? 0.899 1.734 14.344 1.00 92.50 162 TRP A CA 1
ATOM 1141 C C . TRP A 1 162 ? -0.485 1.407 14.929 1.00 92.50 162 TRP A C 1
ATOM 1143 O O . TRP A 1 162 ? -1.422 1.114 14.194 1.00 92.50 162 TRP A O 1
ATOM 1153 N N . GLU A 1 163 ? -0.649 1.538 16.247 1.00 94.12 163 GLU A N 1
ATOM 1154 C CA . GLU A 1 163 ? -1.932 1.299 16.924 1.00 94.12 163 GLU A CA 1
ATOM 1155 C C . GLU A 1 163 ? -3.031 2.266 16.455 1.00 94.12 163 GLU A C 1
ATOM 1157 O O . GLU A 1 163 ? -4.177 1.866 16.273 1.00 94.12 163 GLU A O 1
ATOM 1162 N N . ALA A 1 164 ? -2.693 3.532 16.195 1.00 94.62 164 ALA A N 1
ATOM 1163 C CA . ALA A 1 164 ? -3.658 4.501 15.682 1.00 94.62 164 ALA A CA 1
ATOM 1164 C C . ALA A 1 164 ? -4.119 4.139 14.261 1.00 94.62 164 ALA A C 1
ATOM 1166 O O . ALA A 1 164 ? -5.295 4.305 13.943 1.00 94.62 164 ALA A O 1
ATOM 1167 N N . LEU A 1 165 ? -3.219 3.599 13.430 1.00 94.69 165 LEU A N 1
ATOM 1168 C CA . LEU A 1 165 ? -3.560 3.101 12.095 1.00 94.69 165 LEU A CA 1
ATOM 1169 C C . LEU A 1 165 ? -4.502 1.895 12.175 1.00 94.69 165 LEU A C 1
ATOM 1171 O O . LEU A 1 165 ? -5.501 1.872 11.457 1.00 94.69 165 LEU A O 1
ATOM 1175 N N . HIS A 1 166 ? -4.232 0.936 13.068 1.00 95.50 166 HIS A N 1
ATOM 1176 C CA . HIS A 1 166 ? -5.138 -0.193 13.310 1.00 95.50 166 HIS A CA 1
ATOM 1177 C C . HIS A 1 166 ? -6.514 0.295 13.764 1.00 95.50 166 HIS A C 1
ATOM 1179 O O . HIS A 1 166 ? -7.511 0.022 13.099 1.00 95.50 166 HIS A O 1
ATOM 1185 N N . ASN A 1 167 ? -6.561 1.109 14.820 1.00 96.38 167 ASN A N 1
ATOM 1186 C CA . ASN A 1 167 ? -7.810 1.620 15.381 1.00 96.38 167 ASN A CA 1
ATOM 1187 C C . ASN A 1 167 ? -8.647 2.392 14.348 1.00 96.38 167 ASN A C 1
ATOM 1189 O O . ASN A 1 167 ? -9.871 2.252 14.325 1.00 96.38 167 ASN A O 1
ATOM 1193 N N . ALA A 1 168 ? -8.015 3.207 13.496 1.00 95.69 168 ALA A N 1
ATOM 1194 C CA . ALA A 1 168 ? -8.711 3.947 12.445 1.00 95.69 168 ALA A CA 1
ATOM 1195 C C . ALA A 1 168 ? -9.308 3.012 11.381 1.00 95.69 168 ALA A C 1
ATOM 1197 O O . ALA A 1 168 ? -10.432 3.231 10.925 1.00 95.69 168 ALA A O 1
ATOM 1198 N N . ASN A 1 169 ? -8.586 1.953 11.005 1.00 97.00 169 ASN A N 1
ATOM 1199 C CA . ASN A 1 169 ? -9.070 0.988 10.023 1.00 97.00 169 ASN A CA 1
ATOM 1200 C C . ASN A 1 169 ? -10.172 0.088 10.587 1.00 97.00 169 ASN A C 1
ATOM 1202 O O . ASN A 1 169 ? -11.180 -0.085 9.903 1.00 97.00 169 ASN A O 1
ATOM 1206 N N . GLU A 1 170 ? -10.060 -0.375 11.833 1.00 96.44 170 GLU A N 1
ATOM 1207 C CA . GLU A 1 170 ? -11.106 -1.138 12.535 1.00 96.44 170 GLU A CA 1
ATOM 1208 C C . GLU A 1 170 ? -12.429 -0.364 12.651 1.00 96.44 170 GLU A C 1
ATOM 1210 O O . GLU A 1 170 ? -13.514 -0.938 12.543 1.00 96.44 170 GLU A O 1
ATOM 1215 N N . GLN A 1 171 ? -12.349 0.956 12.843 1.00 95.69 171 GLN A N 1
ATOM 1216 C CA . GLN A 1 171 ? -13.514 1.843 12.935 1.00 95.69 171 GLN A CA 1
ATOM 1217 C C . GLN A 1 171 ? -14.042 2.304 11.568 1.00 95.69 171 GLN A C 1
ATOM 1219 O O . GLN A 1 171 ? -15.108 2.920 11.493 1.00 95.69 171 GLN A O 1
ATOM 1224 N N . SER A 1 172 ? -13.312 2.033 10.484 1.00 95.00 172 SER A N 1
ATOM 1225 C CA . SER A 1 172 ? -13.723 2.421 9.136 1.00 95.00 172 SER A CA 1
ATOM 1226 C C . SER A 1 172 ? -14.873 1.551 8.618 1.00 95.00 172 SER A C 1
ATOM 1228 O O . SER A 1 172 ? -15.104 0.437 9.081 1.00 95.00 172 SER A O 1
ATOM 1230 N N . SER A 1 173 ? -15.570 2.021 7.581 1.00 94.81 173 SER A N 1
ATOM 1231 C CA . SER A 1 173 ? -16.640 1.256 6.921 1.00 94.81 173 SER A CA 1
ATOM 1232 C C . SER A 1 173 ? -16.169 -0.035 6.242 1.00 94.81 173 SER A C 1
ATOM 1234 O O . SER A 1 173 ? -17.002 -0.875 5.908 1.00 94.81 173 SER A O 1
ATOM 1236 N N . TYR A 1 174 ? -14.861 -0.180 6.021 1.00 96.00 174 TYR A N 1
ATOM 1237 C CA . TYR A 1 174 ? -14.249 -1.352 5.398 1.00 96.00 174 TYR A CA 1
ATOM 1238 C C . TYR A 1 174 ? -13.588 -2.284 6.409 1.00 96.00 174 TYR A C 1
ATOM 1240 O O . TYR A 1 174 ? -13.302 -3.417 6.045 1.00 96.00 174 TYR A O 1
ATOM 1248 N N . GLN A 1 175 ? -13.367 -1.828 7.648 1.00 96.69 175 GLN A N 1
ATOM 1249 C CA . GLN A 1 175 ? -12.768 -2.631 8.720 1.00 96.69 175 GLN A CA 1
ATOM 1250 C C . GLN A 1 175 ? -11.472 -3.326 8.276 1.00 96.69 175 GLN A C 1
ATOM 1252 O O . GLN A 1 175 ? -11.277 -4.513 8.520 1.00 96.69 175 GLN A O 1
ATOM 1257 N N . ALA A 1 176 ? -10.618 -2.594 7.552 1.00 96.44 176 ALA A N 1
ATOM 1258 C CA . ALA A 1 176 ? -9.477 -3.178 6.866 1.00 96.44 176 ALA A CA 1
ATOM 1259 C C . ALA A 1 176 ? -8.469 -3.798 7.843 1.00 96.44 176 ALA A C 1
ATOM 1261 O O . ALA A 1 176 ? -7.991 -3.136 8.764 1.00 96.44 176 ALA A O 1
ATOM 1262 N N . GLU A 1 177 ? -8.090 -5.045 7.585 1.00 94.81 177 GLU A N 1
ATOM 1263 C CA . GLU A 1 177 ? -7.016 -5.729 8.304 1.00 94.81 177 GLU A CA 1
ATOM 1264 C C . GLU A 1 177 ? -5.665 -5.335 7.700 1.00 94.81 177 GLU A C 1
ATOM 1266 O O . GLU A 1 177 ? -5.215 -5.880 6.691 1.00 94.81 177 GLU A O 1
ATOM 1271 N N . ILE A 1 178 ? -5.043 -4.306 8.273 1.00 94.62 178 ILE A N 1
ATOM 1272 C CA . ILE A 1 178 ? -3.739 -3.827 7.813 1.00 94.62 178 ILE A CA 1
ATOM 1273 C C . ILE A 1 178 ? -2.630 -4.790 8.263 1.00 94.62 178 ILE A C 1
ATOM 1275 O O . ILE A 1 178 ? -2.607 -5.217 9.412 1.00 94.62 178 ILE A O 1
ATOM 1279 N N . GLY A 1 179 ? -1.705 -5.114 7.354 1.00 90.69 179 GLY A N 1
ATOM 1280 C CA . GLY A 1 179 ? -0.609 -6.067 7.598 1.00 90.69 179 GLY A CA 1
ATOM 1281 C C . GLY A 1 179 ? -0.786 -7.436 6.933 1.00 90.69 179 GLY A C 1
ATOM 1282 O O . GLY A 1 179 ? 0.210 -8.130 6.745 1.00 90.69 179 GLY A O 1
ATOM 1283 N N . LEU A 1 180 ? -1.997 -7.759 6.462 1.00 93.38 180 LEU A N 1
ATOM 1284 C CA . LEU A 1 180 ? -2.355 -9.068 5.904 1.00 93.38 180 LEU A CA 1
ATOM 1285 C C . LEU A 1 180 ? -1.383 -9.583 4.829 1.00 93.38 180 LEU A C 1
ATOM 1287 O O . LEU A 1 180 ? -0.952 -10.726 4.888 1.00 93.38 180 LEU A O 1
ATOM 1291 N N . LEU A 1 181 ? -0.977 -8.749 3.865 1.00 91.81 181 LEU A N 1
ATOM 1292 C CA . LEU A 1 181 ? -0.013 -9.146 2.829 1.00 91.81 181 LEU A CA 1
ATOM 1293 C C . LEU A 1 181 ? 1.321 -9.622 3.425 1.00 91.81 181 LEU A C 1
ATOM 1295 O O . LEU A 1 181 ? 1.926 -10.557 2.909 1.00 91.81 181 LEU A O 1
ATOM 1299 N N . GLY A 1 182 ? 1.795 -8.958 4.481 1.00 89.00 182 GLY A N 1
ATOM 1300 C CA . GLY A 1 182 ? 3.028 -9.340 5.163 1.00 89.00 182 GLY A CA 1
ATOM 1301 C C . GLY A 1 182 ? 2.880 -10.672 5.890 1.00 89.00 182 GLY A C 1
ATOM 1302 O O . GLY A 1 182 ? 3.765 -11.517 5.779 1.00 89.00 182 GLY A O 1
ATOM 1303 N N . ASP A 1 183 ? 1.748 -10.870 6.566 1.00 90.12 183 ASP A N 1
ATOM 1304 C CA . ASP A 1 183 ? 1.440 -12.111 7.279 1.00 90.12 183 ASP A CA 1
ATOM 1305 C C . ASP A 1 183 ? 1.320 -13.301 6.317 1.00 90.12 183 ASP A C 1
ATOM 1307 O O . ASP A 1 183 ? 1.888 -14.361 6.574 1.00 90.12 183 ASP A O 1
ATOM 1311 N N . GLU A 1 184 ? 0.664 -13.110 5.169 1.00 88.56 184 GLU A N 1
ATOM 1312 C CA . GLU A 1 184 ? 0.540 -14.136 4.128 1.00 88.56 184 GLU A CA 1
ATOM 1313 C C . GLU A 1 184 ? 1.905 -14.499 3.526 1.00 88.56 184 GLU A C 1
ATOM 1315 O O . GLU A 1 184 ? 2.232 -15.678 3.404 1.00 88.56 184 GLU A O 1
ATOM 1320 N N . ILE A 1 185 ? 2.750 -13.510 3.203 1.00 86.19 185 ILE A N 1
ATOM 1321 C CA . ILE A 1 185 ? 4.098 -13.773 2.668 1.00 86.19 185 ILE A CA 1
ATOM 1322 C C . ILE A 1 185 ? 4.970 -14.491 3.709 1.00 86.19 185 ILE A C 1
ATOM 1324 O O . ILE A 1 185 ? 5.647 -15.460 3.369 1.00 86.19 185 ILE A O 1
ATOM 1328 N N . ALA A 1 186 ? 4.931 -14.070 4.975 1.00 83.44 186 ALA A N 1
ATOM 1329 C CA . ALA A 1 186 ? 5.674 -14.735 6.047 1.00 83.44 186 ALA A CA 1
ATOM 1330 C C . ALA A 1 186 ? 5.158 -16.161 6.324 1.00 83.44 186 ALA A C 1
ATOM 1332 O O . ALA A 1 186 ? 5.931 -17.035 6.717 1.00 83.44 186 ALA A O 1
ATOM 1333 N N . GLY A 1 187 ? 3.862 -16.406 6.111 1.00 74.25 187 GLY A N 1
ATOM 1334 C CA . GLY A 1 187 ? 3.251 -17.730 6.201 1.00 74.25 187 GLY A CA 1
ATOM 1335 C C . GLY A 1 187 ? 3.677 -18.674 5.073 1.00 74.25 187 GLY A C 1
ATOM 1336 O O . GLY A 1 187 ? 3.804 -19.875 5.313 1.00 74.25 187 GLY A O 1
ATOM 1337 N N . VAL A 1 188 ? 3.953 -18.153 3.871 1.00 61.53 188 VAL A N 1
ATOM 1338 C CA . VAL A 1 188 ? 4.457 -18.944 2.731 1.00 61.53 188 VAL A CA 1
ATOM 1339 C C . VAL A 1 188 ? 5.867 -19.481 2.990 1.00 61.53 188 VAL A C 1
ATOM 1341 O O . VAL A 1 188 ? 6.143 -20.622 2.632 1.00 61.53 188 VAL A O 1
ATOM 1344 N N . ASP A 1 189 ? 6.729 -18.727 3.678 1.00 58.78 189 ASP A N 1
ATOM 1345 C CA . ASP A 1 189 ? 8.076 -19.191 4.059 1.00 58.78 189 ASP A CA 1
ATOM 1346 C C . ASP A 1 189 ? 8.057 -20.359 5.076 1.00 58.78 189 ASP A C 1
ATOM 1348 O O . ASP A 1 189 ? 9.091 -20.983 5.331 1.00 58.78 189 ASP A O 1
ATOM 1352 N N . ALA A 1 190 ? 6.899 -20.655 5.684 1.00 52.12 190 ALA A N 1
ATOM 1353 C CA . ALA A 1 190 ? 6.724 -21.710 6.684 1.00 52.12 190 ALA A CA 1
ATOM 1354 C C . ALA A 1 190 ? 6.176 -23.043 6.127 1.00 52.12 190 ALA A C 1
ATOM 1356 O O . ALA A 1 190 ? 6.010 -23.988 6.909 1.00 52.12 190 ALA A O 1
ATOM 1357 N N . LEU A 1 191 ? 5.879 -23.127 4.823 1.00 43.59 191 LEU A N 1
ATOM 1358 C CA . LEU A 1 191 ? 5.349 -24.317 4.134 1.00 43.59 191 LEU A CA 1
ATOM 1359 C C . LEU A 1 191 ? 6.434 -25.064 3.342 1.00 43.59 191 LEU A C 1
ATOM 1361 O O . LEU A 1 191 ? 6.310 -26.309 3.251 1.00 43.59 191 LEU A O 1
#

Secondary structure (DSSP, 8-state):
--SSSHHHHHHHHHHHHHHHTTS------------PPPPP-----------------------PPP---TTS-TT--SPP-----TT--GGG--TTTSHHHHHHHTTS---------SSSS--HHHHHHHHHHTS----SSSS-PPPPPPEEETTEEE-TTHHHHHHHHHTSTT---TTHHHHHHHHHTT-

pLDDT: mean 74.65, std 19.62, range [40.91, 97.0]

Sequence (191 aa):
MVVARFRHGALALLCALLLLTIHASTAAASASTATHPAVGASSATLSTANASTATHPAANTAITPAATNENDDPSGTGPVVVVGFSGVLWNNLNAETTSHLWKFIDRAGNANIVVRTVGETTCPEAGWLTLGAGQRATDATGGCEIIPSPEQTESGLRIPGWEALHNANEQSSYQAEIGLLGDEIAGVDAL